Protein AF-A0A537HXI1-F1 (afdb_monomer)

Sequence (258 aa):
MNNSLQEQREMNQFAFFSLSHEANNRFDYIADEAIMRLETEIEKSCEAYSQLESIRQNEPEKWKRMEREAHERDMDLSGEFNSYALDTVYRTEEMIVLMEMKVIYAWKHLEIYIKKLISEAYPEINTKDFYKWNSLVAFLKSKGIRPDTLDGYAEIIQLQKVNNKAKHTELSCKELQSIPEFKDNGALSYESIEKFYGRVKNSPNKFLKALYEAIDRELYHFNQVRIESLAKSLILRMDKEAAKKFSETFDKLYQFDH

Radius of gyration: 29.53 Å; Cα contacts (8 Å, |Δi|>4): 188; chains: 1; bounding box: 65×46×95 Å

Solvent-accessible surface area (backbone atoms only — not comparable to full-atom values): 14292 Å² total; per-residue (Å²): 132,88,71,40,71,63,53,48,49,52,50,51,53,49,58,57,53,55,65,54,73,68,74,72,72,70,61,53,62,59,45,51,56,52,41,55,51,42,51,55,52,37,51,53,30,52,51,54,40,51,52,52,49,48,37,52,73,74,34,52,72,58,38,58,48,51,49,50,57,25,50,78,69,78,41,59,58,71,58,55,53,50,44,32,59,51,50,40,52,52,44,50,52,50,42,31,53,47,50,44,46,47,45,43,47,54,51,51,51,43,52,52,51,53,43,51,53,46,39,71,78,37,73,90,52,81,59,80,62,49,84,39,62,68,53,41,51,53,52,39,45,75,71,74,40,63,63,89,77,33,51,37,36,70,50,48,55,50,45,51,54,52,29,50,40,68,74,34,85,84,57,69,40,73,73,42,40,80,40,86,63,22,51,91,74,34,60,89,43,52,71,34,47,48,56,44,44,70,69,40,70,62,25,58,51,44,26,48,40,39,49,48,56,52,49,47,44,64,76,72,58,76,51,71,71,56,50,49,52,52,50,52,61,47,54,79,76,40,56,75,67,57,50,50,53,48,50,58,50,53,52,50,66,59,60,78,59,115

Nearest PDB structures (foldseek):
  1few-assembly1_A  TM=4.054E-01  e=2.395E+00  Homo sapiens
  4tx5-assembly1_A  TM=2.850E-01  e=8.014E+00  Homo sapiens

pLDDT: mean 88.87, std 9.74, range [42.91, 97.5]

Foldseek 3Di:
DDAAVVRVVVVLLVVLVVLLPPLDDPLVVVLVVLLVVLVVLLVVLVVVLVVLVCCVPPPVVVNVVVCVVCVVVVHHPVVSSVVSVVSNVVSQVVLLLSLLVLLLSLLVSLLVSLLVSCCSLPVPDDCPPVVPVVVVQVVCVVLVHHLVPAFLSVLSVLSVVSNVCSVDVPDDLVVNCVPPLSVPPSDRGSSSSVVSCVVNVCSSSSSSVRVSVRSCCSRPPDDPVNVVVVVVVVPVVDDPVRVVVVVVVVCVSVVVND

Mean predicted aligned error: 7.46 Å

Structure (mmCIF, N/CA/C/O backbone):
data_AF-A0A537HXI1-F1
#
_entry.id   AF-A0A537HXI1-F1
#
loop_
_atom_site.group_PDB
_atom_site.id
_atom_site.type_symbol
_atom_site.label_atom_id
_atom_site.label_alt_id
_atom_site.label_comp_id
_atom_site.label_asym_id
_atom_site.label_entity_id
_atom_site.label_seq_id
_atom_site.pdbx_PDB_ins_code
_atom_site.Cartn_x
_atom_site.Cartn_y
_atom_site.Cartn_z
_atom_site.occupancy
_atom_site.B_iso_or_equiv
_atom_site.auth_seq_id
_atom_site.auth_comp_id
_atom_site.auth_asym_id
_atom_site.auth_atom_id
_atom_site.pdbx_PDB_model_num
ATOM 1 N N . MET A 1 1 ? -17.178 27.506 24.201 1.00 43.25 1 MET A N 1
ATOM 2 C CA . MET A 1 1 ? -18.485 26.830 24.100 1.00 43.25 1 MET A CA 1
ATOM 3 C C . MET A 1 1 ? -18.240 25.411 24.573 1.00 43.25 1 MET A C 1
ATOM 5 O O . MET A 1 1 ? -17.390 24.760 23.984 1.00 43.25 1 MET A O 1
ATOM 9 N N . ASN A 1 2 ? -18.819 25.004 25.704 1.00 51.47 2 ASN A N 1
ATOM 10 C CA . ASN A 1 2 ? -18.756 23.604 26.130 1.00 51.47 2 ASN A CA 1
ATOM 11 C C . ASN A 1 2 ? -19.841 22.876 25.346 1.00 51.47 2 ASN A C 1
ATOM 13 O O . ASN A 1 2 ? -21.016 23.104 25.617 1.00 51.47 2 ASN A O 1
ATOM 17 N N . ASN A 1 3 ? -19.438 22.078 24.364 1.00 61.44 3 ASN A N 1
ATOM 18 C CA . ASN A 1 3 ? -20.357 21.187 23.668 1.00 61.44 3 ASN A CA 1
ATOM 19 C C . ASN A 1 3 ? -20.879 20.142 24.663 1.00 61.44 3 ASN A C 1
ATOM 21 O O . ASN A 1 3 ? -20.105 19.694 25.522 1.00 61.44 3 ASN A O 1
ATOM 25 N N . SER A 1 4 ? -22.148 19.757 24.535 1.00 80.00 4 SER A N 1
ATOM 26 C CA . SER A 1 4 ? -22.741 18.654 25.308 1.00 80.00 4 SER A CA 1
ATOM 27 C C . SER A 1 4 ? -21.965 17.346 25.060 1.00 80.00 4 SER A C 1
ATOM 29 O O . SER A 1 4 ? -21.265 17.222 24.047 1.00 80.00 4 SER A O 1
ATOM 31 N N . LEU A 1 5 ? -22.019 16.355 25.962 1.00 80.69 5 LEU A N 1
ATOM 32 C CA . LEU A 1 5 ? -21.305 15.083 25.726 1.00 80.69 5 LEU A CA 1
ATOM 33 C C . LEU A 1 5 ? -21.877 14.359 24.496 1.00 80.69 5 LEU A C 1
ATOM 35 O O . LEU A 1 5 ? -21.131 13.708 23.761 1.00 80.69 5 LEU A O 1
ATOM 39 N N . GLN A 1 6 ? -23.170 14.535 24.226 1.00 78.69 6 GLN A N 1
ATOM 40 C CA . GLN A 1 6 ? -23.834 14.098 23.000 1.00 78.69 6 GLN A CA 1
ATOM 41 C C . GLN A 1 6 ? -23.236 14.753 21.739 1.00 78.69 6 GLN A C 1
ATOM 43 O O . GLN A 1 6 ? -22.872 14.047 20.797 1.00 78.69 6 GLN A O 1
ATOM 48 N N . GLU A 1 7 ? -23.064 16.078 21.724 1.00 79.50 7 GLU A N 1
ATOM 49 C CA . GLU A 1 7 ? -22.429 16.794 20.607 1.00 79.50 7 GLU A CA 1
ATOM 50 C C . GLU A 1 7 ? -20.970 16.362 20.425 1.00 79.50 7 GLU A C 1
ATOM 52 O O . GLU A 1 7 ? -20.517 16.152 19.301 1.00 79.50 7 GLU A O 1
ATOM 57 N N . GLN A 1 8 ? -20.228 16.162 21.519 1.00 81.19 8 GLN A N 1
ATOM 58 C CA . GLN A 1 8 ? -18.860 15.637 21.459 1.00 81.19 8 GLN A CA 1
ATOM 59 C C . GLN A 1 8 ? -18.825 14.221 20.878 1.00 81.19 8 GLN A C 1
ATOM 61 O O . GLN A 1 8 ? -17.963 13.916 20.056 1.00 81.19 8 GLN A O 1
ATOM 66 N N . ARG A 1 9 ? -19.776 13.357 21.252 1.00 82.44 9 ARG A N 1
ATOM 67 C CA . ARG A 1 9 ? -19.914 12.012 20.683 1.00 82.44 9 ARG A CA 1
ATOM 68 C C . ARG A 1 9 ? -20.155 12.074 19.175 1.00 82.44 9 ARG A C 1
ATOM 70 O O . ARG A 1 9 ? -19.486 11.354 18.438 1.00 82.44 9 ARG A O 1
ATOM 77 N N . GLU A 1 10 ? -21.083 12.911 18.722 1.00 83.75 10 GLU A N 1
ATOM 78 C CA . GLU A 1 10 ? -21.414 13.059 17.299 1.00 83.75 10 GLU A CA 1
ATOM 79 C C . GLU A 1 10 ? -20.252 13.654 16.501 1.00 83.75 10 GLU A C 1
ATOM 81 O O . GLU A 1 10 ? -19.916 13.145 15.432 1.00 83.75 10 GLU A O 1
ATOM 86 N N . MET A 1 11 ? -19.573 14.665 17.049 1.00 81.81 11 MET A N 1
ATOM 87 C CA . MET A 1 11 ? -18.361 15.227 16.453 1.00 81.81 11 MET A CA 1
ATOM 88 C C . MET A 1 11 ? -17.244 14.190 16.348 1.00 81.81 11 MET A C 1
ATOM 90 O O . MET A 1 11 ? -16.617 14.092 15.295 1.00 81.81 11 MET A O 1
ATOM 94 N N . ASN A 1 12 ? -17.021 13.391 17.394 1.00 82.19 12 ASN A N 1
ATOM 95 C CA . ASN A 1 12 ? -16.023 12.324 17.376 1.00 82.19 12 ASN A CA 1
ATOM 96 C C . ASN A 1 12 ? -16.382 11.266 16.329 1.00 82.19 12 ASN A C 1
ATOM 98 O O . ASN A 1 12 ? -15.529 10.885 15.535 1.00 82.19 12 ASN A O 1
ATOM 102 N N . GLN A 1 13 ? -17.647 10.846 16.260 1.00 83.19 13 GLN A N 1
ATOM 103 C CA . GLN A 1 13 ? -18.110 9.874 15.269 1.00 83.19 13 GLN A CA 1
ATOM 104 C C . GLN A 1 13 ? -17.972 10.408 13.829 1.00 83.19 13 GLN A C 1
ATOM 106 O O . GLN A 1 13 ? -17.534 9.681 12.934 1.00 83.19 13 GLN A O 1
ATOM 111 N N . PHE A 1 14 ? -18.283 11.687 13.598 1.00 81.25 14 PHE A N 1
ATOM 112 C CA . PHE A 1 14 ? -18.142 12.338 12.294 1.00 81.25 14 PHE A CA 1
ATOM 113 C C . PHE A 1 14 ? -16.676 12.533 11.883 1.00 81.25 14 PHE A C 1
ATOM 115 O O . PHE A 1 14 ? -16.300 12.210 10.753 1.00 81.25 14 PHE A O 1
ATOM 122 N N . ALA A 1 15 ? -15.832 13.023 12.796 1.00 76.50 15 ALA A N 1
ATOM 123 C CA . ALA A 1 15 ? -14.392 13.142 12.576 1.00 76.50 15 ALA A CA 1
ATOM 124 C C . ALA A 1 15 ? -13.772 11.771 12.279 1.00 76.50 15 ALA A C 1
ATOM 126 O O . ALA A 1 15 ? -12.930 11.641 11.396 1.00 76.50 15 ALA A O 1
ATOM 127 N N . PHE A 1 16 ? -14.248 10.727 12.952 1.00 76.62 16 PHE A N 1
ATOM 128 C CA . PHE A 1 16 ? -13.825 9.358 12.709 1.00 76.62 16 PHE A CA 1
ATOM 129 C C . PHE A 1 16 ? -14.241 8.855 11.312 1.00 76.62 16 PHE A C 1
ATOM 131 O O . PHE A 1 16 ? -13.450 8.210 10.622 1.00 76.62 16 PHE A O 1
ATOM 138 N N . PHE A 1 17 ? -15.452 9.195 10.853 1.00 76.44 17 PHE A N 1
ATOM 139 C CA . PHE A 1 17 ? -15.967 8.832 9.526 1.00 76.44 17 PHE A CA 1
ATOM 140 C C . PHE A 1 17 ? -15.183 9.479 8.376 1.00 76.44 17 PHE A C 1
ATOM 142 O O . PHE A 1 17 ? -14.846 8.796 7.401 1.00 76.44 17 PHE A O 1
ATOM 149 N N . SER A 1 18 ? -14.860 10.772 8.474 1.00 75.88 18 SER A N 1
ATOM 150 C CA . SER A 1 18 ? -14.171 11.505 7.399 1.00 75.88 18 SER A CA 1
ATOM 151 C C . SER A 1 18 ? -12.788 10.919 7.083 1.00 75.88 18 SER A C 1
ATOM 153 O O . SER A 1 18 ? -12.408 10.799 5.918 1.00 75.88 18 SER A O 1
ATOM 155 N N . LEU A 1 19 ? -12.081 10.425 8.101 1.00 72.31 19 LEU A N 1
ATOM 156 C CA . LEU A 1 19 ? -10.757 9.811 7.967 1.00 72.31 19 LEU A CA 1
ATOM 157 C C . LEU A 1 19 ? -10.741 8.527 7.138 1.00 72.31 19 LEU A C 1
ATOM 159 O O . LEU A 1 19 ? -9.711 8.195 6.552 1.00 72.31 19 LEU A O 1
ATOM 163 N N . SER A 1 20 ? -11.868 7.818 7.065 1.00 68.12 20 SER A N 1
ATOM 164 C CA . SER A 1 20 ? -11.981 6.597 6.262 1.00 68.12 20 SER A CA 1
ATOM 165 C C . SER A 1 20 ? -12.097 6.867 4.752 1.00 68.12 20 SER A C 1
ATOM 167 O O . SER A 1 20 ? -11.876 5.953 3.959 1.00 68.12 20 SER A O 1
ATOM 169 N N . HIS A 1 21 ? -12.387 8.111 4.342 1.00 67.06 21 HIS A N 1
ATOM 170 C CA . HIS A 1 21 ? -12.660 8.478 2.945 1.00 67.06 21 HIS A CA 1
ATOM 171 C C . HIS A 1 21 ? -11.497 9.195 2.232 1.00 67.06 21 HIS A C 1
ATOM 173 O O . HIS A 1 21 ? -11.495 9.272 1.006 1.00 67.06 21 HIS A O 1
ATOM 179 N N . GLU A 1 22 ? -10.484 9.687 2.954 1.00 64.00 22 GLU A N 1
ATOM 180 C CA . GLU A 1 22 ? -9.384 10.487 2.374 1.00 64.00 22 GLU A CA 1
ATOM 181 C C . GLU A 1 22 ? -8.154 9.671 1.929 1.00 64.00 22 GLU A C 1
ATOM 183 O O . GLU A 1 22 ? -7.157 10.234 1.475 1.00 64.00 22 GLU A O 1
ATOM 188 N N . ALA A 1 23 ? -8.211 8.341 2.001 1.00 65.19 23 ALA A N 1
ATOM 189 C CA . ALA A 1 23 ? -7.049 7.466 1.851 1.00 65.19 23 ALA A CA 1
ATOM 190 C C . ALA A 1 23 ? -6.582 7.211 0.392 1.00 65.19 23 ALA A C 1
ATOM 192 O O . ALA A 1 23 ? -6.116 6.121 0.059 1.00 65.19 23 ALA A O 1
ATOM 193 N N . ASN A 1 24 ? -6.664 8.200 -0.500 1.00 72.31 24 ASN A N 1
ATOM 194 C CA . ASN A 1 24 ? -6.187 8.041 -1.877 1.00 72.31 24 ASN A CA 1
ATOM 195 C C . ASN A 1 24 ? -4.657 8.146 -1.974 1.00 72.31 24 ASN A C 1
ATOM 197 O O . ASN A 1 24 ? -4.061 9.155 -1.591 1.00 72.31 24 ASN A O 1
ATOM 201 N N . ASN A 1 25 ? -4.031 7.128 -2.569 1.00 80.00 25 ASN A N 1
ATOM 202 C CA . ASN A 1 25 ? -2.601 7.115 -2.855 1.00 80.00 25 ASN A CA 1
ATOM 203 C C . ASN A 1 25 ? -2.274 8.097 -3.998 1.00 80.00 25 ASN A C 1
ATOM 205 O O . ASN A 1 25 ? -2.477 7.797 -5.171 1.00 80.00 25 ASN A O 1
ATOM 209 N N . ARG A 1 26 ? -1.749 9.278 -3.652 1.00 85.00 26 ARG A N 1
ATOM 210 C CA . ARG A 1 26 ? -1.364 10.309 -4.634 1.00 85.00 26 ARG A CA 1
ATOM 211 C C . ARG A 1 26 ? -0.070 9.992 -5.385 1.00 85.00 26 ARG A C 1
ATOM 213 O O . ARG A 1 26 ? 0.172 10.593 -6.426 1.00 85.00 26 ARG A O 1
ATOM 220 N N . PHE A 1 27 ? 0.761 9.091 -4.860 1.00 91.50 27 PHE A N 1
ATOM 221 C CA . PHE A 1 27 ? 2.024 8.720 -5.493 1.00 91.50 27 PHE A CA 1
ATOM 222 C C . PHE A 1 27 ? 1.802 7.908 -6.771 1.00 91.50 27 PHE A C 1
ATOM 224 O O . PHE A 1 27 ? 2.561 8.075 -7.721 1.00 91.50 27 PHE A O 1
ATOM 231 N N . ASP A 1 28 ? 0.734 7.105 -6.821 1.00 91.62 28 ASP A N 1
ATOM 232 C CA . ASP A 1 28 ? 0.420 6.261 -7.979 1.00 91.62 28 ASP A CA 1
ATOM 233 C C . ASP A 1 28 ? 0.360 7.064 -9.277 1.00 91.62 28 ASP A C 1
ATOM 235 O O . ASP A 1 28 ? 1.008 6.688 -10.241 1.00 91.62 28 ASP A O 1
ATOM 239 N N . TYR A 1 29 ? -0.319 8.214 -9.270 1.00 91.69 29 TYR A N 1
ATOM 240 C CA . TYR A 1 29 ? -0.441 9.065 -10.455 1.00 91.69 29 TYR A CA 1
ATOM 241 C C . TYR A 1 29 ? 0.921 9.530 -10.997 1.00 91.69 29 TYR A C 1
ATOM 243 O O . TYR 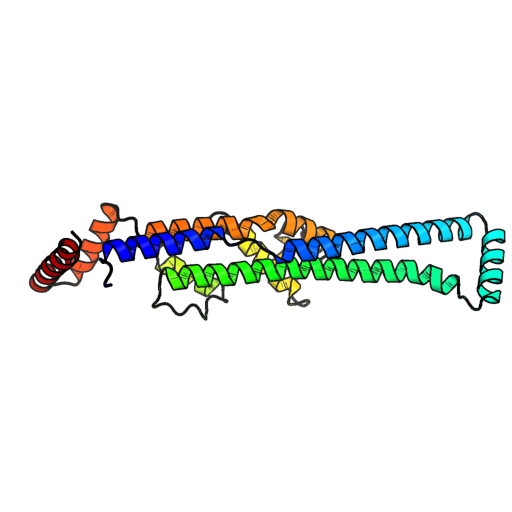A 1 29 ? 1.169 9.469 -12.197 1.00 91.69 29 TYR A O 1
ATOM 251 N N . ILE A 1 30 ? 1.813 9.978 -10.108 1.00 93.56 30 ILE A N 1
ATOM 252 C CA . ILE A 1 30 ? 3.135 10.492 -10.494 1.00 93.56 30 ILE A CA 1
ATOM 253 C C . ILE A 1 30 ? 4.015 9.349 -11.009 1.00 93.56 30 ILE A C 1
ATOM 255 O O . ILE A 1 30 ? 4.726 9.505 -12.000 1.00 93.56 30 ILE A O 1
ATOM 259 N N . ALA A 1 31 ? 3.960 8.196 -10.341 1.00 95.06 31 ALA A N 1
ATOM 260 C CA . ALA A 1 31 ? 4.707 7.018 -10.753 1.00 95.06 31 ALA A CA 1
ATOM 261 C C . ALA A 1 31 ? 4.210 6.476 -12.101 1.00 95.06 31 ALA A C 1
ATOM 263 O O . ALA A 1 31 ? 5.031 6.150 -12.949 1.00 95.06 31 ALA A O 1
ATOM 264 N N . ASP A 1 32 ? 2.894 6.438 -12.324 1.00 94.88 32 ASP A N 1
ATOM 265 C CA . ASP A 1 32 ? 2.289 5.992 -13.585 1.00 94.88 32 ASP A CA 1
ATOM 266 C C . ASP A 1 32 ? 2.706 6.891 -14.757 1.00 94.88 32 ASP A C 1
ATOM 268 O O . ASP A 1 32 ? 3.032 6.396 -15.833 1.00 94.88 32 ASP A O 1
ATOM 272 N N . GLU A 1 33 ? 2.766 8.210 -14.548 1.00 95.88 33 GLU A N 1
ATOM 273 C CA . GLU A 1 33 ? 3.246 9.147 -15.569 1.00 95.88 33 GLU A CA 1
ATOM 274 C C . GLU A 1 33 ? 4.726 8.914 -15.920 1.00 95.88 33 GLU A C 1
ATOM 276 O O . GLU A 1 33 ? 5.100 8.943 -17.093 1.00 95.88 33 GLU A O 1
ATOM 281 N N . ALA A 1 34 ? 5.573 8.663 -14.918 1.00 96.75 34 ALA A N 1
ATOM 282 C CA . ALA A 1 34 ? 6.987 8.365 -15.133 1.00 96.75 34 ALA A CA 1
ATOM 283 C C . ALA A 1 34 ? 7.190 7.018 -15.847 1.00 96.75 34 ALA A C 1
ATOM 285 O O . ALA A 1 34 ? 7.957 6.947 -16.805 1.00 96.75 34 ALA A O 1
ATOM 286 N N . ILE A 1 35 ? 6.457 5.980 -15.432 1.00 96.25 35 ILE A N 1
ATOM 287 C CA . ILE A 1 35 ? 6.478 4.652 -16.058 1.00 96.25 35 ILE A CA 1
ATOM 288 C C . ILE A 1 35 ? 6.083 4.751 -17.535 1.00 96.25 35 ILE A C 1
ATOM 290 O O . ILE A 1 35 ? 6.818 4.271 -18.390 1.00 96.25 35 ILE A O 1
ATOM 294 N N . MET A 1 36 ? 4.998 5.458 -17.857 1.00 96.75 36 MET A N 1
ATOM 295 C CA . MET A 1 36 ? 4.529 5.621 -19.239 1.00 96.75 36 MET A CA 1
ATOM 296 C C . MET A 1 36 ? 5.563 6.313 -20.145 1.00 96.75 36 MET A C 1
ATOM 298 O O . MET A 1 36 ? 5.704 5.978 -21.325 1.00 96.75 36 MET A O 1
ATOM 302 N N . ARG A 1 37 ? 6.313 7.284 -19.605 1.00 97.00 37 ARG A N 1
ATOM 303 C CA . ARG A 1 37 ? 7.417 7.927 -20.336 1.00 97.00 37 ARG A CA 1
ATOM 304 C C . ARG A 1 37 ? 8.549 6.942 -20.607 1.00 97.00 37 ARG A C 1
ATOM 306 O O . ARG A 1 37 ? 9.009 6.872 -21.744 1.00 97.00 37 ARG A O 1
ATOM 313 N N . LEU A 1 38 ? 8.953 6.170 -19.598 1.00 96.50 38 LEU A N 1
ATOM 314 C CA . LEU A 1 38 ? 9.995 5.150 -19.736 1.00 96.50 38 LEU A CA 1
ATOM 315 C C . LEU A 1 38 ? 9.597 4.074 -20.751 1.00 96.50 38 LEU A C 1
ATOM 317 O O . LEU A 1 38 ? 10.408 3.739 -21.608 1.00 96.50 38 LEU A O 1
ATOM 321 N N . GLU A 1 39 ? 8.347 3.608 -20.728 1.00 95.50 39 GLU A N 1
ATOM 322 C CA . GLU A 1 39 ? 7.808 2.662 -21.717 1.00 95.50 39 GLU A CA 1
ATOM 323 C C . GLU A 1 39 ? 7.929 3.211 -23.143 1.00 95.50 39 GLU A C 1
ATOM 325 O O . GLU A 1 39 ? 8.451 2.537 -24.029 1.00 95.50 39 GLU A O 1
ATOM 330 N N . THR A 1 40 ? 7.539 4.473 -23.346 1.00 96.75 40 THR A N 1
ATOM 331 C CA . THR A 1 40 ? 7.643 5.143 -24.652 1.00 96.75 40 THR A CA 1
ATOM 332 C C . THR A 1 40 ? 9.100 5.270 -25.120 1.00 96.75 40 THR A C 1
ATOM 334 O O . THR A 1 40 ? 9.399 5.166 -26.310 1.00 96.75 40 THR A O 1
ATOM 337 N N . GLU A 1 41 ? 10.036 5.542 -24.210 1.00 95.62 41 GLU A N 1
ATOM 338 C CA . GLU A 1 41 ? 11.462 5.654 -24.539 1.00 95.62 41 GLU A CA 1
ATOM 339 C C . GLU A 1 41 ? 12.123 4.296 -24.807 1.00 95.62 41 GLU A C 1
ATOM 341 O O . GLU A 1 41 ? 12.998 4.197 -25.674 1.00 95.62 41 GLU A O 1
ATOM 346 N N . ILE A 1 42 ? 11.696 3.251 -24.094 1.00 94.44 42 ILE A N 1
ATOM 347 C CA . ILE A 1 42 ? 12.094 1.867 -24.356 1.00 94.44 42 ILE A CA 1
ATOM 348 C C . ILE A 1 42 ? 11.616 1.451 -25.743 1.00 94.44 42 ILE A C 1
ATOM 350 O O . ILE A 1 42 ? 12.431 0.987 -26.533 1.00 94.44 42 ILE A O 1
ATOM 354 N N . GLU A 1 43 ? 10.344 1.683 -26.076 1.00 95.31 43 GLU A N 1
ATOM 355 C CA . GLU A 1 43 ? 9.783 1.344 -27.388 1.00 95.31 43 GLU A CA 1
ATOM 356 C C . GLU A 1 43 ? 10.591 1.995 -28.520 1.00 95.31 43 GLU A C 1
ATOM 358 O O . GLU A 1 43 ? 11.068 1.301 -29.418 1.00 95.31 43 GLU A O 1
ATOM 363 N N . LYS A 1 44 ? 10.884 3.298 -28.408 1.00 94.44 44 LYS A N 1
ATOM 364 C CA . LYS A 1 44 ? 11.746 4.019 -29.362 1.00 94.44 44 LYS A CA 1
ATOM 365 C C . LYS A 1 44 ? 13.149 3.419 -29.476 1.00 94.44 44 LYS A C 1
ATOM 367 O O . LYS A 1 44 ? 13.684 3.312 -30.579 1.00 94.44 44 LYS A O 1
ATOM 372 N N . SER A 1 45 ? 13.755 3.043 -28.350 1.00 93.12 45 SER A N 1
ATOM 373 C CA . SER A 1 45 ? 15.098 2.446 -28.328 1.00 93.12 45 SER A CA 1
ATOM 374 C C . SER A 1 45 ? 15.098 1.057 -28.972 1.00 93.12 45 SER A C 1
ATOM 376 O O . SER A 1 45 ? 15.994 0.739 -29.753 1.00 93.12 45 SER A O 1
ATOM 378 N N . CYS A 1 46 ? 14.067 0.248 -28.715 1.00 92.38 46 CYS A N 1
ATOM 379 C CA . CYS A 1 46 ? 13.882 -1.063 -29.329 1.00 92.38 46 CYS A CA 1
ATOM 380 C C . CYS A 1 46 ? 13.635 -0.968 -30.840 1.00 92.38 46 CYS A C 1
ATOM 382 O O . CYS A 1 46 ? 14.190 -1.767 -31.599 1.00 92.38 46 CYS A O 1
ATOM 384 N N . GLU A 1 47 ? 12.839 0.003 -31.294 1.00 93.75 47 GLU A N 1
ATOM 385 C CA . GLU A 1 47 ? 12.615 0.263 -32.718 1.00 93.75 47 GLU A CA 1
ATOM 386 C C . GLU A 1 47 ? 13.912 0.670 -33.425 1.00 93.75 47 GLU A C 1
ATOM 388 O O . GLU A 1 47 ? 14.260 0.077 -34.450 1.00 93.75 47 GLU A O 1
ATOM 393 N N . ALA A 1 48 ? 14.660 1.626 -32.863 1.00 91.94 48 ALA A N 1
ATOM 394 C CA . ALA A 1 48 ? 15.940 2.076 -33.413 1.00 91.94 48 ALA A CA 1
ATOM 395 C C . ALA A 1 48 ? 16.965 0.932 -33.481 1.00 91.94 48 ALA A C 1
ATOM 397 O O . ALA A 1 48 ? 17.580 0.703 -34.527 1.00 91.94 48 ALA A O 1
ATOM 398 N N . TYR A 1 49 ? 17.080 0.153 -32.401 1.00 92.19 49 TYR A N 1
ATOM 399 C CA . TYR A 1 49 ? 17.931 -1.034 -32.350 1.00 92.19 49 TYR A CA 1
ATOM 400 C C . TYR A 1 4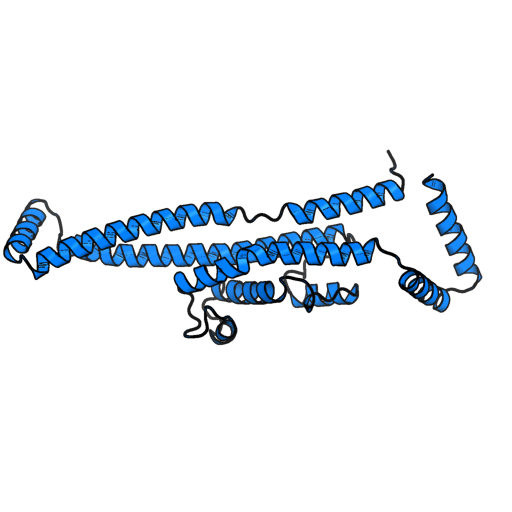9 ? 17.551 -2.053 -33.431 1.00 92.19 49 TYR A C 1
ATOM 402 O O . TYR A 1 49 ? 18.408 -2.513 -34.183 1.00 92.19 49 TYR A O 1
ATOM 410 N N . SER A 1 50 ? 16.259 -2.372 -33.560 1.00 92.06 50 SER A N 1
ATOM 411 C CA . SER A 1 50 ? 15.765 -3.358 -34.531 1.00 92.06 50 SER A CA 1
ATOM 412 C C . SER A 1 50 ? 16.008 -2.922 -35.978 1.00 92.06 50 SER A C 1
ATOM 414 O O . SER A 1 50 ? 16.347 -3.745 -36.831 1.00 92.06 50 SER A O 1
ATOM 416 N N . GLN A 1 51 ? 15.869 -1.624 -36.267 1.00 91.69 51 GLN A N 1
ATOM 417 C CA . GLN A 1 51 ? 16.165 -1.065 -37.587 1.00 91.69 51 GLN A CA 1
ATOM 418 C C . GLN A 1 51 ? 17.655 -1.178 -37.925 1.00 91.69 51 GLN A C 1
ATOM 420 O O . GLN A 1 51 ? 17.999 -1.657 -39.010 1.00 91.69 51 GLN A O 1
ATOM 425 N N . LEU A 1 52 ? 18.537 -0.784 -37.000 1.00 90.56 52 LEU A N 1
ATOM 426 C CA . LEU A 1 52 ? 19.985 -0.897 -37.186 1.00 90.56 52 LEU A CA 1
ATOM 427 C C . LEU A 1 52 ? 20.426 -2.357 -37.316 1.00 90.56 52 LEU A C 1
ATOM 429 O O . LEU A 1 52 ? 21.223 -2.670 -38.199 1.00 90.56 52 LEU A O 1
ATOM 433 N N . GLU A 1 53 ? 19.858 -3.259 -36.515 1.00 91.94 53 GLU A N 1
ATOM 434 C CA . GLU A 1 53 ? 20.166 -4.687 -36.579 1.00 91.94 53 GLU A CA 1
ATOM 435 C C . GLU A 1 53 ? 19.748 -5.295 -37.919 1.00 91.94 53 GLU A C 1
ATOM 437 O O . GLU A 1 53 ? 20.516 -6.036 -38.535 1.00 91.94 53 GLU A O 1
ATOM 442 N N . SER A 1 54 ? 18.567 -4.930 -38.425 1.00 93.31 54 SER A N 1
ATOM 443 C CA . SER A 1 54 ? 18.113 -5.364 -39.747 1.00 93.31 54 SER A CA 1
ATOM 444 C C . SER A 1 54 ? 19.050 -4.879 -40.855 1.00 93.31 54 SER A C 1
ATOM 446 O O . SER A 1 54 ? 19.393 -5.657 -41.744 1.00 93.31 54 SER A O 1
ATOM 448 N N . ILE A 1 55 ? 19.514 -3.625 -40.806 1.00 92.81 55 ILE A N 1
ATOM 449 C CA . ILE A 1 55 ? 20.485 -3.105 -41.785 1.00 92.81 55 ILE A CA 1
ATOM 450 C C . ILE A 1 55 ? 21.810 -3.865 -41.672 1.00 92.81 55 ILE A C 1
ATOM 452 O O . ILE A 1 55 ? 22.371 -4.269 -42.691 1.00 92.81 55 ILE A O 1
ATOM 456 N N . ARG A 1 56 ? 22.295 -4.098 -40.449 1.00 89.69 56 ARG A N 1
ATOM 457 C CA . ARG A 1 56 ? 23.542 -4.823 -40.183 1.00 89.69 56 ARG A CA 1
ATOM 458 C C . ARG A 1 56 ? 23.512 -6.246 -40.743 1.00 89.69 56 ARG A C 1
ATOM 460 O O . ARG A 1 56 ? 24.494 -6.683 -41.340 1.00 89.69 56 ARG A O 1
ATOM 467 N N . GLN A 1 57 ? 22.395 -6.954 -40.572 1.00 92.50 57 GLN A N 1
ATOM 468 C CA . GLN A 1 57 ? 22.236 -8.342 -41.014 1.00 92.50 57 GLN A CA 1
ATOM 469 C C . GLN A 1 57 ? 21.913 -8.466 -42.509 1.00 92.50 57 GLN A C 1
ATOM 471 O O . GLN A 1 57 ? 22.474 -9.325 -43.189 1.00 92.50 57 GLN A O 1
ATOM 476 N N . ASN A 1 58 ? 21.017 -7.621 -43.027 1.00 95.44 58 ASN A N 1
ATOM 477 C CA . ASN A 1 58 ? 20.432 -7.794 -44.359 1.00 95.44 58 ASN A CA 1
ATOM 478 C C . ASN A 1 58 ? 21.073 -6.899 -45.433 1.00 95.44 58 ASN A C 1
ATOM 480 O O . ASN A 1 58 ? 20.994 -7.216 -46.619 1.00 95.44 58 ASN A O 1
ATOM 484 N N . GLU A 1 59 ? 21.721 -5.795 -45.050 1.00 95.06 59 GLU A N 1
ATOM 485 C CA . GLU A 1 59 ? 22.317 -4.814 -45.968 1.00 95.06 59 GLU A CA 1
ATOM 486 C C . GLU A 1 59 ? 23.776 -4.459 -45.574 1.00 95.06 59 GLU A C 1
ATOM 488 O O . GLU A 1 59 ? 24.091 -3.294 -45.306 1.00 95.06 59 GLU A O 1
ATOM 493 N N . PRO A 1 60 ? 24.725 -5.417 -45.581 1.00 92.00 60 PRO A N 1
ATOM 494 C CA . PRO A 1 60 ? 26.073 -5.218 -45.029 1.00 92.00 60 PRO A CA 1
ATOM 495 C C . PRO A 1 60 ? 26.878 -4.101 -45.716 1.00 92.00 60 PRO A C 1
ATOM 497 O O . PRO A 1 60 ? 27.672 -3.415 -45.076 1.00 92.00 60 PRO A O 1
ATOM 500 N N . GLU A 1 61 ? 26.667 -3.862 -47.012 1.00 93.12 61 GLU A N 1
ATOM 501 C CA . GLU A 1 61 ? 27.331 -2.761 -47.729 1.00 93.12 61 GLU A CA 1
ATOM 502 C C . GLU A 1 61 ? 26.769 -1.381 -47.351 1.00 93.12 61 GLU A C 1
ATOM 504 O O . GLU A 1 61 ? 27.498 -0.386 -47.343 1.00 93.12 61 GLU A O 1
ATOM 509 N N . LYS A 1 62 ? 25.483 -1.307 -46.986 1.00 93.06 62 LYS A N 1
ATOM 510 C CA . LYS A 1 62 ? 24.876 -0.094 -46.423 1.00 93.06 62 LYS A CA 1
ATOM 511 C C . LYS A 1 62 ? 25.388 0.148 -45.009 1.00 93.06 62 LYS A C 1
ATOM 513 O O . LYS A 1 62 ? 25.746 1.283 -44.712 1.00 93.06 62 LYS A O 1
ATOM 518 N N . TRP A 1 63 ? 25.511 -0.903 -44.199 1.00 91.81 63 TRP A N 1
ATOM 519 C CA . TRP A 1 63 ? 26.113 -0.825 -42.867 1.00 91.81 63 TRP A CA 1
ATOM 520 C C . TRP A 1 63 ? 27.545 -0.268 -42.913 1.00 91.81 63 TRP A C 1
ATOM 522 O O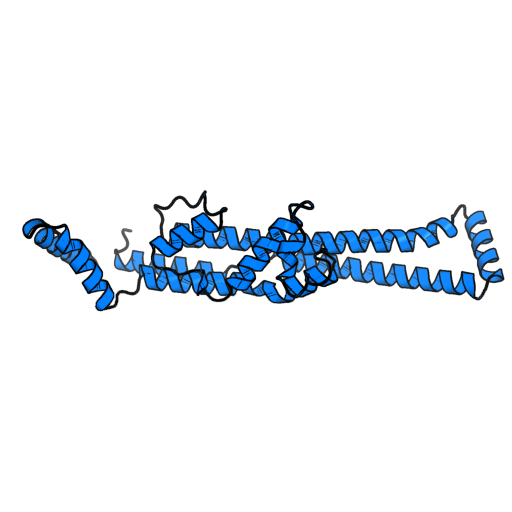 . TRP A 1 63 ? 27.821 0.759 -42.301 1.00 91.81 63 TRP A O 1
ATOM 532 N N . LYS A 1 64 ? 28.428 -0.835 -43.751 1.00 92.31 64 LYS A N 1
ATOM 533 C CA . LYS A 1 64 ? 29.807 -0.330 -43.939 1.00 92.31 64 LYS A CA 1
ATOM 534 C C . LYS A 1 64 ? 29.870 1.122 -44.417 1.00 92.31 64 LYS A C 1
ATOM 536 O O . LYS A 1 64 ? 30.856 1.822 -44.184 1.00 92.31 64 LYS A O 1
ATOM 541 N N . ARG A 1 65 ? 28.873 1.577 -45.184 1.00 93.12 65 ARG A N 1
ATOM 542 C CA . ARG A 1 65 ? 28.780 2.985 -45.590 1.00 93.12 65 ARG A CA 1
ATOM 543 C C . ARG A 1 65 ? 28.410 3.863 -44.395 1.00 93.12 65 ARG A C 1
ATOM 545 O O . ARG A 1 65 ? 29.082 4.863 -44.186 1.00 93.12 65 ARG A O 1
ATOM 552 N N . MET A 1 66 ? 27.418 3.460 -43.604 1.00 91.38 66 MET A N 1
ATOM 553 C CA . MET A 1 66 ? 27.020 4.173 -42.387 1.00 91.38 66 MET A CA 1
ATOM 554 C C . MET A 1 66 ? 28.164 4.258 -41.371 1.00 91.38 66 MET A C 1
ATOM 556 O O . MET A 1 66 ? 28.386 5.324 -40.812 1.00 91.38 66 MET A O 1
ATOM 560 N N . GLU A 1 67 ? 28.940 3.186 -41.181 1.00 91.31 67 GLU A N 1
ATOM 561 C CA . GLU A 1 67 ? 30.123 3.204 -40.306 1.00 91.31 67 GLU A CA 1
ATOM 562 C C . GLU A 1 67 ? 31.178 4.213 -40.776 1.00 91.31 67 GLU A C 1
ATOM 564 O O . GLU A 1 67 ? 31.728 4.955 -39.964 1.00 91.31 67 GLU A O 1
ATOM 569 N N . ARG A 1 68 ? 31.441 4.282 -42.089 1.00 91.62 68 ARG A N 1
ATOM 570 C CA . ARG A 1 68 ? 32.368 5.275 -42.653 1.00 91.62 68 ARG A CA 1
ATOM 571 C C . ARG A 1 68 ? 31.859 6.701 -42.466 1.00 91.62 68 ARG A C 1
ATOM 573 O O . ARG A 1 68 ? 32.616 7.543 -42.002 1.00 91.62 68 ARG A O 1
ATOM 580 N N . GLU A 1 69 ? 30.588 6.956 -42.774 1.00 92.06 69 GLU A N 1
ATOM 581 C CA . GLU A 1 69 ? 29.966 8.277 -42.596 1.00 92.06 69 GLU A CA 1
ATOM 582 C C . GLU A 1 69 ? 29.940 8.712 -41.121 1.00 92.06 69 GLU A C 1
ATOM 584 O O . GLU A 1 69 ? 30.132 9.890 -40.821 1.00 92.06 69 GLU A O 1
ATOM 589 N N . ALA A 1 70 ? 29.722 7.776 -40.192 1.00 89.75 70 ALA A N 1
ATOM 590 C CA . ALA A 1 70 ? 29.793 8.035 -38.758 1.00 89.75 70 ALA A CA 1
ATOM 591 C C . ALA A 1 70 ? 31.224 8.391 -38.333 1.00 89.75 70 ALA A C 1
ATOM 593 O O . ALA A 1 70 ? 31.423 9.414 -37.683 1.00 89.75 70 ALA A O 1
ATOM 594 N N . HIS A 1 71 ? 32.221 7.624 -38.785 1.00 90.00 71 HIS A N 1
ATOM 595 C CA . HIS A 1 71 ? 33.629 7.898 -38.495 1.00 90.00 71 HIS A CA 1
ATOM 596 C C . HIS A 1 71 ? 34.090 9.257 -39.045 1.00 90.00 71 HIS A C 1
ATOM 598 O O . HIS A 1 71 ? 34.786 9.999 -38.359 1.00 90.00 71 HIS A O 1
ATOM 604 N N . GLU A 1 72 ? 33.647 9.632 -40.249 1.00 92.50 72 GLU A N 1
ATOM 605 C CA . GLU A 1 72 ? 33.908 10.954 -40.842 1.00 92.50 72 GLU A CA 1
ATOM 606 C C . GLU A 1 72 ? 33.306 12.112 -40.029 1.00 92.50 72 GLU A C 1
ATOM 608 O O . GLU A 1 72 ? 33.790 13.242 -40.106 1.00 92.50 72 GLU A O 1
ATOM 613 N N . ARG A 1 73 ? 32.262 11.841 -39.240 1.00 90.69 73 ARG A N 1
ATOM 614 C CA . ARG A 1 73 ? 31.606 12.796 -38.335 1.00 90.69 73 ARG A CA 1
ATOM 615 C C . ARG A 1 73 ? 32.075 12.676 -36.882 1.00 90.69 73 ARG A C 1
ATOM 617 O O . ARG A 1 73 ? 31.464 13.304 -36.023 1.00 90.69 73 ARG A O 1
ATOM 624 N N . ASP A 1 74 ? 33.122 11.894 -36.615 1.00 88.38 74 ASP A N 1
ATOM 625 C CA . ASP A 1 74 ? 33.622 11.598 -35.264 1.00 88.38 74 ASP A CA 1
ATOM 626 C C . ASP A 1 74 ? 32.554 10.957 -34.348 1.00 88.38 74 ASP A C 1
ATOM 628 O O . ASP A 1 74 ? 32.479 11.217 -33.150 1.00 88.38 74 ASP A O 1
ATOM 632 N N . MET A 1 75 ? 31.683 10.124 -34.931 1.00 87.88 75 MET A N 1
ATOM 633 C CA . MET A 1 75 ? 30.645 9.361 -34.229 1.00 87.88 75 MET A CA 1
ATOM 634 C C . MET A 1 75 ? 30.981 7.864 -34.216 1.00 87.88 75 MET A C 1
ATOM 636 O O . MET A 1 75 ? 31.503 7.321 -35.193 1.00 87.88 75 MET A O 1
ATOM 640 N N . ASP A 1 76 ? 30.625 7.177 -33.129 1.00 87.81 76 ASP A N 1
ATOM 641 C CA . ASP A 1 76 ? 30.765 5.724 -32.988 1.00 87.81 76 ASP A CA 1
ATOM 642 C C . ASP A 1 76 ? 29.409 5.028 -33.167 1.00 87.81 76 ASP A C 1
ATOM 644 O O . ASP A 1 76 ? 28.622 4.908 -32.228 1.00 87.81 76 ASP A O 1
ATOM 648 N N . LEU A 1 77 ? 29.150 4.537 -34.383 1.00 86.12 77 LEU A N 1
ATOM 649 C CA . LEU A 1 77 ? 27.912 3.825 -34.714 1.00 86.12 77 LEU A CA 1
ATOM 650 C C . LEU A 1 77 ? 27.761 2.509 -33.930 1.00 86.12 77 LEU A C 1
ATOM 652 O O . LEU A 1 77 ? 26.647 2.107 -33.604 1.00 86.12 77 LEU A O 1
ATOM 656 N N . SER A 1 78 ? 28.870 1.831 -33.615 1.00 83.44 78 SER A N 1
ATOM 657 C CA . SER A 1 78 ? 28.834 0.610 -32.798 1.00 83.44 78 SER A CA 1
ATOM 658 C C . SER A 1 78 ? 28.535 0.938 -31.334 1.00 83.44 78 SER A C 1
ATOM 660 O O . SER A 1 78 ? 27.798 0.205 -30.671 1.00 83.44 78 SER A O 1
ATOM 662 N N . GLY A 1 79 ? 29.071 2.055 -30.844 1.00 84.69 79 GLY A N 1
ATOM 663 C CA . GLY A 1 79 ? 28.741 2.637 -29.547 1.00 84.69 79 GLY A CA 1
ATOM 664 C C . GLY A 1 79 ? 27.260 2.999 -29.435 1.00 84.69 79 GLY A C 1
ATOM 665 O O . GLY A 1 79 ? 26.612 2.574 -28.483 1.00 84.69 79 GLY A O 1
ATOM 666 N N . GLU A 1 80 ? 26.706 3.694 -30.432 1.00 84.19 80 GLU A N 1
ATOM 667 C CA . GLU A 1 80 ? 25.280 4.057 -30.502 1.00 84.19 80 GLU A CA 1
ATOM 668 C C . GLU A 1 80 ? 24.368 2.820 -30.595 1.00 84.19 80 GLU A C 1
ATOM 670 O O . GLU A 1 80 ? 23.340 2.719 -29.928 1.00 84.19 80 GLU A O 1
ATOM 675 N N . PHE A 1 81 ? 24.774 1.806 -31.361 1.00 83.69 81 PHE A N 1
ATOM 676 C CA . PHE A 1 81 ? 24.043 0.543 -31.428 1.00 83.69 81 PHE A CA 1
ATOM 677 C C . PHE A 1 81 ? 23.960 -0.155 -30.059 1.00 83.69 81 PHE A C 1
ATOM 679 O O . PHE A 1 81 ? 22.893 -0.618 -29.647 1.00 83.69 81 PHE A O 1
ATOM 686 N N . ASN A 1 82 ? 25.079 -0.211 -29.332 1.00 86.88 82 ASN A N 1
ATOM 687 C CA . ASN A 1 82 ? 25.120 -0.790 -27.991 1.00 86.88 82 ASN A CA 1
ATOM 688 C C . ASN A 1 82 ? 24.396 0.082 -26.955 1.00 86.88 82 ASN A C 1
ATOM 690 O O . ASN A 1 82 ? 23.834 -0.465 -26.002 1.00 86.88 82 ASN A O 1
ATOM 694 N N . SER A 1 83 ? 24.374 1.408 -27.130 1.00 89.56 83 SER A N 1
ATOM 695 C CA . SER A 1 83 ? 23.708 2.308 -26.188 1.00 89.56 83 SER A CA 1
ATOM 696 C C . SER A 1 83 ? 22.203 2.070 -26.146 1.00 89.56 83 SER A C 1
ATOM 698 O O . SER A 1 83 ? 21.654 2.030 -25.056 1.00 89.56 83 SER A O 1
ATOM 700 N N . TYR A 1 84 ? 21.535 1.775 -27.268 1.00 89.38 84 TYR A N 1
ATOM 701 C CA . TYR A 1 84 ? 20.097 1.458 -27.240 1.00 89.38 84 TYR A CA 1
ATOM 702 C C . TYR A 1 84 ? 19.756 0.230 -26.382 1.00 89.38 84 TYR A C 1
ATOM 704 O O . TYR A 1 84 ? 18.742 0.220 -25.673 1.00 89.38 84 TYR A O 1
ATOM 712 N N . ALA A 1 85 ? 20.599 -0.806 -26.423 1.00 86.38 85 ALA A N 1
ATOM 713 C CA . ALA A 1 85 ? 20.412 -2.000 -25.603 1.00 86.38 85 ALA A CA 1
ATOM 714 C C . ALA A 1 85 ? 20.655 -1.701 -24.115 1.00 86.38 85 ALA A C 1
ATOM 716 O O . ALA A 1 85 ? 19.851 -2.100 -23.272 1.00 86.38 85 ALA A O 1
ATOM 717 N N . LEU A 1 86 ? 21.725 -0.964 -23.797 1.00 89.50 86 LEU A N 1
ATOM 718 C CA . LEU A 1 86 ? 22.030 -0.546 -22.426 1.00 89.50 86 LEU A CA 1
ATOM 719 C C . LEU A 1 86 ? 20.943 0.366 -21.855 1.00 89.50 86 LEU A C 1
ATOM 721 O O . LEU A 1 86 ? 20.466 0.125 -20.749 1.00 89.50 86 LEU A O 1
ATOM 725 N N . ASP A 1 87 ? 20.495 1.357 -22.619 1.00 90.44 87 ASP A N 1
ATOM 726 C CA . ASP A 1 87 ? 19.454 2.283 -22.192 1.00 90.44 87 ASP A CA 1
ATOM 727 C C . ASP A 1 87 ? 18.136 1.552 -21.907 1.00 90.44 87 ASP A C 1
ATOM 729 O O . ASP A 1 87 ? 17.435 1.881 -20.954 1.00 90.44 87 ASP A O 1
ATOM 733 N N . THR A 1 88 ? 17.798 0.528 -22.698 1.00 91.00 88 THR A N 1
ATOM 734 C CA . THR A 1 88 ? 16.611 -0.306 -22.451 1.00 91.00 88 THR A CA 1
ATOM 735 C C . THR A 1 88 ? 16.711 -1.040 -21.114 1.00 91.00 88 THR A C 1
ATOM 737 O O . THR A 1 88 ? 15.736 -1.082 -20.360 1.00 91.00 88 THR A O 1
ATOM 740 N N . VAL A 1 89 ? 17.889 -1.586 -20.790 1.00 91.06 89 VAL A N 1
ATOM 741 C CA . VAL A 1 89 ? 18.141 -2.239 -19.496 1.00 91.06 89 VAL A CA 1
ATOM 742 C C . VAL A 1 89 ? 18.000 -1.231 -18.357 1.00 91.06 89 VAL A C 1
ATOM 744 O O . VAL A 1 89 ? 17.219 -1.476 -17.441 1.00 91.06 89 VAL A O 1
ATOM 747 N N . TYR A 1 90 ? 18.667 -0.076 -18.447 1.00 93.50 90 TYR A N 1
ATOM 748 C CA . TYR A 1 90 ? 18.602 0.959 -17.411 1.00 93.50 90 TYR A CA 1
ATOM 749 C C . TYR A 1 90 ? 17.177 1.468 -17.179 1.00 93.50 90 TYR A C 1
ATOM 751 O O . TYR A 1 90 ? 16.715 1.513 -16.042 1.00 93.50 90 TYR A O 1
ATOM 759 N N . ARG A 1 91 ? 16.431 1.775 -18.245 1.00 94.12 91 ARG A N 1
ATOM 760 C CA . ARG A 1 91 ? 15.035 2.224 -18.122 1.00 94.12 91 ARG A CA 1
ATOM 761 C C . ARG A 1 91 ? 14.127 1.146 -17.533 1.00 94.12 91 ARG A C 1
ATOM 763 O O . ARG A 1 91 ? 13.225 1.460 -16.761 1.00 94.12 91 ARG A O 1
ATOM 770 N N . THR A 1 92 ? 14.376 -0.125 -17.848 1.00 92.50 92 THR A N 1
ATOM 771 C CA . THR A 1 92 ? 13.635 -1.241 -17.241 1.00 92.50 92 THR A CA 1
ATOM 772 C C . THR A 1 92 ? 13.919 -1.339 -15.740 1.00 92.50 92 THR A C 1
ATOM 774 O O . THR A 1 92 ? 12.993 -1.541 -14.954 1.00 92.50 92 THR A O 1
ATOM 777 N N . GLU A 1 93 ? 15.172 -1.161 -15.315 1.00 92.56 93 GLU A N 1
ATOM 778 C CA . GLU A 1 93 ? 15.527 -1.095 -13.892 1.00 92.56 93 GLU A CA 1
ATOM 779 C C . GLU A 1 93 ? 14.838 0.087 -13.193 1.00 92.56 93 GLU A C 1
ATOM 781 O O . GLU A 1 93 ? 14.281 -0.084 -12.107 1.00 92.56 93 GLU A O 1
ATOM 786 N N . GLU A 1 94 ? 14.775 1.258 -13.832 1.00 94.94 94 GLU A N 1
ATOM 787 C CA . GLU A 1 94 ? 14.033 2.410 -13.305 1.00 94.94 94 GLU A CA 1
ATOM 788 C C . GLU A 1 94 ? 12.533 2.118 -13.145 1.00 94.94 94 GLU A C 1
ATOM 790 O O . GLU A 1 94 ? 11.947 2.445 -12.108 1.00 94.94 94 GLU A O 1
ATOM 795 N N . MET A 1 95 ? 11.906 1.443 -14.114 1.00 94.94 95 MET A N 1
ATOM 796 C CA . MET A 1 95 ? 10.505 1.015 -14.009 1.00 94.94 95 MET A CA 1
ATOM 797 C C . MET A 1 95 ? 10.280 0.052 -12.836 1.00 94.94 95 MET A C 1
ATOM 799 O O . MET A 1 95 ? 9.280 0.171 -12.122 1.00 94.94 95 MET A O 1
ATOM 803 N N . ILE A 1 96 ? 11.212 -0.879 -12.594 1.00 93.62 96 ILE A N 1
ATOM 804 C CA . ILE A 1 96 ? 11.165 -1.777 -11.430 1.00 93.62 96 ILE A CA 1
ATOM 805 C C . ILE A 1 96 ? 11.204 -0.960 -10.137 1.00 93.62 96 ILE A C 1
ATOM 807 O O . ILE A 1 96 ? 10.338 -1.142 -9.279 1.00 93.62 96 ILE A O 1
ATOM 811 N N . VAL A 1 97 ? 12.140 -0.015 -10.019 1.00 94.19 97 VAL A N 1
ATOM 812 C CA . VAL A 1 97 ? 12.266 0.848 -8.835 1.00 94.19 97 VAL A CA 1
ATOM 813 C C . VAL A 1 97 ? 10.992 1.661 -8.605 1.00 94.19 97 VAL A C 1
ATOM 815 O O . VAL A 1 97 ? 10.504 1.739 -7.476 1.00 94.19 97 VAL A O 1
ATOM 818 N N . LEU A 1 98 ? 10.396 2.238 -9.652 1.00 95.88 98 LEU A N 1
ATOM 819 C CA . LEU A 1 98 ? 9.133 2.976 -9.532 1.00 95.88 98 LEU A CA 1
ATOM 820 C C . LEU A 1 98 ? 8.003 2.080 -9.010 1.00 95.88 98 LEU A C 1
ATOM 822 O O . LEU A 1 98 ? 7.247 2.485 -8.121 1.00 95.88 98 LEU A O 1
ATOM 826 N N . MET A 1 99 ? 7.920 0.842 -9.493 1.00 95.12 99 MET A N 1
ATOM 827 C CA . MET A 1 99 ? 6.944 -0.135 -9.015 1.00 95.12 99 MET A CA 1
ATOM 828 C C . MET A 1 99 ? 7.183 -0.553 -7.557 1.00 95.12 99 MET A C 1
ATOM 830 O O . MET A 1 99 ? 6.230 -0.638 -6.775 1.00 95.12 99 MET A O 1
ATOM 834 N N . GLU A 1 100 ? 8.436 -0.748 -7.148 1.00 94.44 100 GLU A N 1
ATOM 835 C CA . GLU A 1 100 ? 8.800 -0.984 -5.746 1.00 94.44 100 GLU A CA 1
ATOM 836 C C . GLU A 1 100 ? 8.399 0.196 -4.854 1.00 94.44 100 GLU A C 1
ATOM 838 O O . GLU A 1 100 ? 7.821 0.004 -3.777 1.00 94.44 100 GLU A O 1
ATOM 843 N N . MET A 1 101 ? 8.623 1.429 -5.316 1.00 95.50 101 MET A N 1
ATOM 844 C CA . MET A 1 101 ? 8.226 2.632 -4.587 1.00 95.50 101 MET A CA 1
ATOM 845 C C . MET A 1 101 ? 6.709 2.734 -4.423 1.00 95.50 101 MET A C 1
ATOM 847 O O . MET A 1 101 ? 6.253 3.120 -3.345 1.00 95.50 101 MET A O 1
ATOM 851 N N . LYS A 1 102 ? 5.911 2.322 -5.418 1.00 95.44 102 LYS A N 1
ATOM 852 C CA . LYS A 1 102 ? 4.442 2.267 -5.285 1.00 95.44 102 LYS A CA 1
ATOM 853 C C . LYS A 1 102 ? 4.017 1.318 -4.167 1.00 95.44 102 LYS A C 1
ATOM 855 O O . LYS A 1 102 ? 3.204 1.686 -3.319 1.00 95.44 102 LYS A O 1
ATOM 860 N N . VAL A 1 103 ? 4.624 0.131 -4.097 1.00 95.62 103 VAL A N 1
ATOM 861 C CA . VAL A 1 103 ? 4.386 -0.840 -3.015 1.00 95.62 103 VAL A CA 1
ATOM 862 C C . VAL A 1 103 ? 4.769 -0.259 -1.649 1.00 95.62 103 VAL A C 1
ATOM 864 O O . VAL A 1 103 ? 3.981 -0.324 -0.699 1.00 95.62 103 VAL A O 1
ATOM 867 N N . ILE A 1 104 ? 5.969 0.321 -1.540 1.00 95.06 104 ILE A N 1
ATOM 868 C CA . ILE A 1 104 ? 6.487 0.903 -0.293 1.00 95.06 104 ILE A CA 1
ATOM 869 C C . ILE A 1 104 ? 5.589 2.047 0.183 1.00 95.06 104 ILE A C 1
ATOM 871 O O . ILE A 1 104 ? 5.245 2.118 1.370 1.00 95.06 104 ILE A O 1
ATOM 875 N N . TYR A 1 105 ? 5.195 2.929 -0.735 1.00 95.44 105 TYR A N 1
ATOM 876 C CA . TYR A 1 105 ? 4.331 4.058 -0.437 1.00 95.44 105 TYR A CA 1
ATOM 877 C C . TYR A 1 105 ? 2.945 3.588 0.002 1.00 95.44 105 TYR A C 1
ATOM 879 O O . TYR A 1 105 ? 2.471 4.030 1.046 1.00 95.44 105 TYR A O 1
ATOM 887 N N . ALA A 1 106 ? 2.324 2.646 -0.714 1.00 94.69 106 ALA A N 1
ATOM 888 C CA . ALA A 1 106 ? 1.014 2.105 -0.355 1.00 94.69 106 ALA A CA 1
ATOM 889 C C . ALA A 1 106 ? 1.005 1.498 1.058 1.00 94.69 106 ALA A C 1
ATOM 891 O O . ALA A 1 106 ? 0.094 1.765 1.847 1.00 94.69 106 ALA A O 1
ATOM 892 N N . TRP A 1 107 ? 2.047 0.738 1.417 1.00 95.25 107 TRP A N 1
ATOM 893 C CA . TRP A 1 107 ? 2.198 0.212 2.776 1.00 95.25 107 TRP A CA 1
ATOM 894 C C . TRP A 1 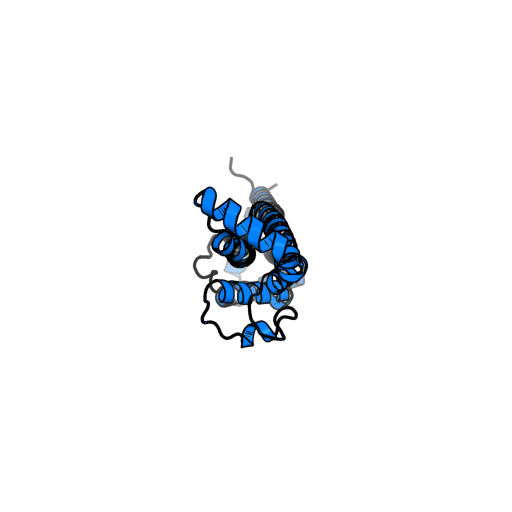107 ? 2.355 1.332 3.811 1.00 95.25 107 TRP A C 1
ATOM 896 O O . TRP A 1 107 ? 1.699 1.320 4.856 1.00 95.25 107 TRP A O 1
ATOM 906 N N . LYS A 1 108 ? 3.213 2.322 3.534 1.00 93.75 108 LYS A N 1
ATOM 907 C CA . LYS A 1 108 ? 3.449 3.418 4.479 1.00 93.75 108 LYS A CA 1
ATOM 908 C C . LYS A 1 108 ? 2.202 4.272 4.683 1.00 93.75 108 LYS A C 1
ATOM 910 O O . LYS A 1 108 ? 1.903 4.671 5.807 1.00 93.75 108 LYS A O 1
ATOM 915 N N . HIS A 1 109 ? 1.481 4.525 3.601 1.00 92.38 109 HIS A N 1
ATOM 916 C CA . HIS A 1 109 ? 0.221 5.237 3.598 1.00 92.38 109 HIS A CA 1
ATOM 917 C C . HIS A 1 109 ? -0.803 4.514 4.483 1.00 92.38 109 HIS A C 1
ATOM 919 O O . HIS A 1 109 ? -1.333 5.111 5.416 1.00 92.38 109 HIS A O 1
ATOM 925 N N . LEU A 1 110 ? -0.990 3.204 4.294 1.00 93.56 110 LEU A N 1
ATOM 926 C CA . LEU A 1 110 ? -1.842 2.385 5.159 1.00 93.56 110 LEU A CA 1
ATOM 927 C C . LEU A 1 110 ? -1.455 2.496 6.646 1.00 93.56 110 LEU A C 1
ATOM 929 O O . LEU A 1 110 ? -2.322 2.720 7.488 1.00 93.56 110 LEU A O 1
ATOM 933 N N . GLU A 1 111 ? -0.166 2.375 6.978 1.00 94.31 111 GLU A N 1
ATOM 934 C CA . GLU A 1 111 ? 0.325 2.476 8.361 1.00 94.31 111 GLU A CA 1
ATOM 935 C C . GLU A 1 111 ? -0.042 3.824 9.007 1.00 94.31 111 GLU A C 1
ATOM 937 O O . GLU A 1 111 ? -0.484 3.862 10.158 1.00 94.31 111 GLU A O 1
ATOM 942 N N . ILE A 1 112 ? 0.125 4.928 8.271 1.00 91.94 112 ILE A N 1
ATOM 943 C CA . ILE A 1 112 ? -0.218 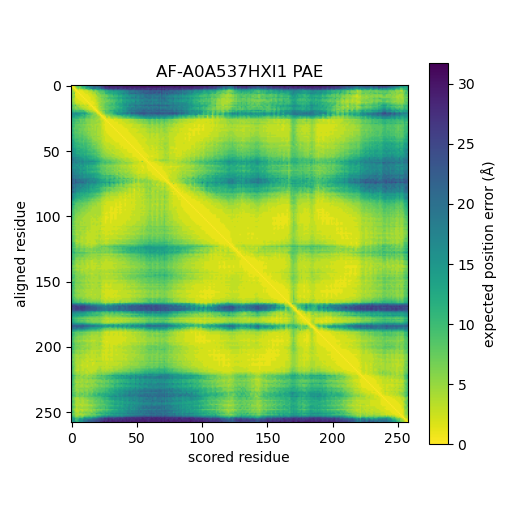6.278 8.739 1.00 91.94 112 ILE A CA 1
ATOM 944 C C . ILE A 1 112 ? -1.713 6.369 9.047 1.00 91.94 112 ILE A C 1
ATOM 946 O O . ILE A 1 112 ? -2.085 6.837 10.124 1.00 91.94 112 ILE A O 1
ATOM 950 N N . TYR A 1 113 ? -2.565 5.888 8.140 1.00 91.94 113 TYR A N 1
ATOM 951 C CA . TYR A 1 113 ? -4.014 5.957 8.320 1.00 91.94 113 TYR A CA 1
ATOM 952 C C . TYR A 1 113 ? -4.509 5.056 9.449 1.00 91.94 113 TYR A C 1
ATOM 954 O O . TYR A 1 113 ? -5.345 5.498 10.230 1.00 91.94 113 TYR A O 1
ATOM 962 N N . ILE A 1 114 ? -3.957 3.849 9.615 1.00 93.81 114 ILE A N 1
ATOM 963 C CA . ILE A 1 114 ? -4.283 2.989 10.764 1.00 93.81 114 ILE A CA 1
ATOM 964 C C . ILE A 1 114 ? -3.930 3.694 12.077 1.00 93.81 114 ILE A C 1
ATOM 966 O O . ILE A 1 114 ? -4.730 3.701 13.010 1.00 93.81 114 ILE A O 1
ATOM 970 N N . LYS A 1 115 ? -2.738 4.298 12.166 1.00 93.25 115 LYS A N 1
ATOM 971 C CA . LYS A 1 115 ? -2.318 5.020 13.374 1.00 93.25 115 LYS A CA 1
ATOM 972 C C . LYS A 1 115 ? -3.230 6.204 13.661 1.00 93.25 115 LYS A C 1
ATOM 974 O O . LYS A 1 115 ? -3.641 6.358 14.803 1.00 93.25 115 LYS A O 1
ATOM 979 N N . LYS A 1 116 ? -3.568 6.991 12.636 1.00 91.31 116 LYS A N 1
ATOM 980 C CA . LYS A 1 116 ? -4.493 8.122 12.761 1.00 91.31 116 LYS A CA 1
ATOM 981 C C . LYS A 1 116 ? -5.861 7.651 13.254 1.00 91.31 116 LYS A C 1
ATOM 983 O O . LYS A 1 116 ? -6.335 8.149 14.263 1.00 91.31 116 LYS A O 1
ATOM 988 N N . LEU A 1 117 ? -6.424 6.623 12.618 1.00 91.50 117 LEU A N 1
ATOM 989 C CA . LEU A 1 117 ? -7.689 6.003 13.012 1.00 91.50 117 LEU A CA 1
ATOM 990 C C . LEU A 1 117 ? -7.665 5.584 14.492 1.00 91.50 117 LEU A C 1
ATOM 992 O O . LEU A 1 117 ? -8.546 5.949 15.260 1.00 91.50 117 LEU A O 1
ATOM 996 N N . ILE A 1 118 ? -6.632 4.861 14.926 1.00 93.31 118 ILE A N 1
ATOM 997 C CA . ILE A 1 118 ? -6.554 4.388 16.312 1.00 93.31 118 ILE A CA 1
ATOM 998 C C . ILE A 1 118 ? -6.338 5.532 17.304 1.00 93.31 118 ILE A C 1
ATOM 1000 O O . ILE A 1 118 ? -6.934 5.503 18.374 1.00 93.31 118 ILE A O 1
ATOM 1004 N N . SER A 1 119 ? -5.510 6.523 16.974 1.00 91.19 119 SER A N 1
ATOM 1005 C CA . SER A 1 119 ? -5.278 7.678 17.846 1.00 91.19 119 SER A CA 1
ATOM 1006 C C . SER A 1 119 ? -6.546 8.502 18.072 1.00 91.19 119 SER A C 1
ATOM 1008 O O . SER A 1 119 ? -6.746 8.991 19.176 1.00 91.19 119 SER A O 1
ATOM 1010 N N . GLU A 1 120 ? -7.415 8.613 17.070 1.00 88.75 120 GLU A N 1
ATOM 1011 C CA . GLU A 1 120 ? -8.701 9.315 17.196 1.00 88.75 120 GLU A CA 1
ATOM 1012 C C . GLU A 1 120 ? -9.723 8.487 17.986 1.00 88.75 120 GLU A C 1
ATOM 1014 O O . GLU A 1 120 ? -10.415 8.998 18.861 1.00 88.75 120 GLU A O 1
ATOM 1019 N N . ALA A 1 121 ? -9.780 7.178 17.730 1.00 90.56 121 ALA A N 1
ATOM 1020 C CA . ALA A 1 121 ? -10.672 6.258 18.433 1.00 90.56 121 ALA A CA 1
ATOM 1021 C C . ALA A 1 121 ? -10.279 6.026 19.904 1.00 90.56 121 ALA A C 1
ATOM 1023 O O . ALA A 1 121 ? -11.133 5.788 20.758 1.00 90.56 121 ALA A O 1
ATOM 1024 N N . TYR A 1 122 ? -8.980 6.059 20.206 1.00 91.19 122 TYR A N 1
ATOM 1025 C CA . TYR A 1 122 ? -8.428 5.747 21.521 1.00 91.19 122 TYR A CA 1
ATOM 1026 C C . TYR A 1 122 ? -7.292 6.727 21.885 1.00 91.19 122 TYR A C 1
ATOM 1028 O O . TYR A 1 122 ? -6.119 6.341 21.843 1.00 91.19 122 TYR A O 1
ATOM 1036 N N . PRO A 1 123 ? -7.615 7.971 22.294 1.00 88.00 123 PRO A N 1
ATOM 1037 C CA . PRO A 1 123 ? -6.628 9.041 22.511 1.00 88.00 123 PRO A CA 1
ATOM 1038 C C . PRO A 1 123 ? -5.529 8.717 23.533 1.00 88.00 123 PRO A C 1
ATOM 1040 O O . PRO A 1 123 ? -4.402 9.189 23.414 1.00 88.00 123 PRO A O 1
ATOM 1043 N N . GLU A 1 124 ? -5.835 7.864 24.512 1.00 90.00 124 GLU A N 1
ATOM 1044 C CA . GLU A 1 124 ? -4.903 7.441 25.568 1.00 90.00 124 GLU A CA 1
ATOM 1045 C C . GLU A 1 124 ? -3.876 6.390 25.099 1.00 90.00 124 GLU A C 1
ATOM 1047 O O . GLU A 1 124 ? -2.967 6.009 25.840 1.00 90.00 124 GLU A O 1
ATOM 1052 N N . ILE A 1 125 ? -4.021 5.861 23.881 1.00 91.50 125 ILE A N 1
ATOM 1053 C CA . ILE A 1 125 ? -3.174 4.782 23.373 1.00 91.50 125 ILE A CA 1
ATOM 1054 C C . ILE A 1 125 ? -1.983 5.347 22.603 1.00 91.50 125 ILE A C 1
ATOM 1056 O O . ILE A 1 125 ? -2.112 6.038 21.594 1.00 91.50 125 ILE A O 1
ATOM 1060 N N . ASN A 1 126 ? -0.784 4.955 23.032 1.00 91.00 126 ASN A N 1
ATOM 1061 C CA . ASN A 1 126 ? 0.443 5.259 22.311 1.00 91.00 126 ASN A CA 1
ATOM 1062 C C . ASN A 1 126 ? 0.582 4.363 21.067 1.00 91.00 126 ASN A C 1
ATOM 1064 O O . ASN A 1 126 ? 0.888 3.175 21.166 1.00 91.00 126 ASN A O 1
ATOM 1068 N N . THR A 1 127 ? 0.425 4.949 19.881 1.00 91.56 127 THR A N 1
ATOM 1069 C CA . THR A 1 127 ? 0.487 4.228 18.599 1.00 91.56 127 THR A CA 1
ATOM 1070 C C . THR A 1 127 ? 1.907 4.054 18.047 1.00 91.56 127 THR A C 1
ATOM 1072 O O . THR A 1 127 ? 2.085 3.506 16.952 1.00 91.56 127 THR A O 1
ATOM 1075 N N . LYS A 1 128 ? 2.945 4.480 18.791 1.00 90.31 128 LYS A N 1
ATOM 1076 C CA . LYS A 1 128 ? 4.349 4.399 18.353 1.00 90.31 128 LYS A CA 1
ATOM 1077 C C . LYS A 1 128 ? 4.751 2.992 17.944 1.00 90.31 128 LYS A C 1
ATOM 1079 O O . LYS A 1 128 ? 5.395 2.864 16.915 1.00 90.31 128 LYS A O 1
ATOM 1084 N N . ASP A 1 129 ? 4.328 1.957 18.666 1.00 90.19 129 ASP A N 1
ATOM 1085 C CA . ASP A 1 129 ? 4.716 0.568 18.386 1.00 90.19 129 ASP A CA 1
ATOM 1086 C C . ASP A 1 129 ? 3.911 -0.110 17.268 1.00 90.19 129 ASP A C 1
ATOM 1088 O O . ASP A 1 129 ? 4.228 -1.233 16.874 1.00 90.19 129 ASP A O 1
ATOM 1092 N N . PHE A 1 130 ? 2.908 0.558 16.691 1.00 92.38 130 PHE A N 1
ATOM 1093 C CA . PHE A 1 130 ? 2.055 -0.035 15.652 1.00 92.38 130 PHE A CA 1
ATOM 1094 C C . PHE A 1 130 ? 2.708 -0.121 14.270 1.00 92.38 130 PHE A C 1
ATOM 1096 O O . PHE A 1 130 ? 2.093 -0.637 13.343 1.00 92.38 130 PHE A O 1
ATOM 1103 N N . TYR A 1 131 ? 3.975 0.295 14.119 1.00 87.25 131 TYR A N 1
ATOM 1104 C CA . TYR A 1 131 ? 4.773 -0.139 12.960 1.00 87.25 131 TYR A CA 1
ATOM 1105 C C . TYR A 1 131 ? 5.016 -1.659 12.980 1.00 87.25 131 TYR A C 1
ATOM 1107 O O . TYR A 1 131 ? 5.244 -2.265 11.935 1.00 87.25 131 TYR A O 1
ATOM 1115 N N . LYS A 1 132 ? 4.950 -2.293 14.162 1.00 91.44 132 LYS A N 1
ATOM 1116 C CA . LYS A 1 132 ? 4.954 -3.749 14.303 1.00 91.44 132 LYS A CA 1
ATOM 1117 C C . LYS A 1 132 ? 3.528 -4.260 14.136 1.00 91.44 132 LYS A C 1
ATOM 1119 O O . LYS A 1 132 ? 2.691 -4.086 15.021 1.00 91.44 132 LYS A O 1
ATOM 1124 N N . TRP A 1 133 ? 3.269 -4.960 13.036 1.00 92.50 133 TRP A N 1
ATOM 1125 C CA . TRP A 1 133 ? 1.939 -5.499 12.734 1.00 92.50 133 TRP A CA 1
ATOM 1126 C C . TRP A 1 133 ? 1.362 -6.375 13.857 1.00 92.50 133 TRP A C 1
ATOM 1128 O O . TRP A 1 133 ? 0.193 -6.252 14.206 1.00 92.50 133 TRP A O 1
ATOM 1138 N N . ASN A 1 134 ? 2.192 -7.199 14.502 1.00 93.88 134 ASN A N 1
ATOM 1139 C CA . ASN A 1 134 ? 1.745 -8.041 15.616 1.00 93.88 134 ASN A CA 1
ATOM 1140 C C . ASN A 1 134 ? 1.266 -7.224 16.826 1.00 93.88 134 ASN A C 1
ATOM 1142 O O . ASN A 1 134 ? 0.295 -7.616 17.470 1.00 93.88 134 ASN A O 1
ATOM 1146 N N . SER A 1 135 ? 1.900 -6.081 17.110 1.00 95.50 135 SER A N 1
ATOM 1147 C CA . SER A 1 135 ? 1.466 -5.175 18.181 1.00 95.50 135 SER A CA 1
ATOM 1148 C C . SER A 1 135 ? 0.097 -4.573 17.871 1.00 95.50 135 SER A C 1
ATOM 1150 O O . SER A 1 135 ? -0.773 -4.546 18.739 1.00 95.50 135 SER A O 1
ATOM 1152 N N . LEU A 1 136 ? -0.120 -4.158 16.619 1.00 95.75 136 LEU A N 1
ATOM 1153 C CA . LEU A 1 136 ? -1.420 -3.686 16.145 1.00 95.75 136 LEU A CA 1
ATOM 1154 C C . LEU A 1 136 ? -2.495 -4.778 16.276 1.00 95.75 136 LEU A C 1
ATOM 1156 O O . LEU A 1 136 ? -3.569 -4.528 16.816 1.00 95.75 136 LEU A O 1
ATOM 1160 N N . VAL A 1 137 ? -2.208 -6.000 15.819 1.00 96.38 137 VAL A N 1
ATOM 1161 C CA . VAL A 1 137 ? -3.157 -7.122 15.899 1.00 96.38 137 VAL A CA 1
ATOM 1162 C C . VAL A 1 137 ? -3.510 -7.447 17.350 1.00 96.38 137 VAL A C 1
ATOM 1164 O O . VAL A 1 137 ? -4.681 -7.663 17.658 1.00 96.38 137 VAL A O 1
ATOM 1167 N N . ALA A 1 138 ? -2.522 -7.471 18.247 1.00 96.56 138 ALA A N 1
ATOM 1168 C CA . ALA A 1 138 ? -2.749 -7.709 19.669 1.00 96.56 138 ALA A CA 1
ATOM 1169 C C . ALA A 1 138 ? -3.639 -6.622 20.288 1.00 96.56 138 ALA A C 1
ATOM 1171 O O . ALA A 1 138 ? -4.590 -6.938 21.005 1.00 96.56 138 ALA A O 1
ATOM 1172 N N . PHE A 1 139 ? -3.379 -5.355 19.953 1.00 97.12 139 PHE A N 1
ATOM 1173 C CA . PHE A 1 139 ? -4.207 -4.235 20.382 1.00 97.12 139 PHE A CA 1
ATOM 1174 C C . PHE A 1 139 ? -5.658 -4.380 19.901 1.00 97.12 139 PHE A C 1
ATOM 1176 O O . PHE A 1 139 ? -6.574 -4.351 20.722 1.00 97.12 139 PHE A O 1
ATOM 1183 N N . LEU A 1 140 ? -5.884 -4.617 18.606 1.00 97.00 140 LEU A N 1
ATOM 1184 C CA . LEU A 1 140 ? -7.236 -4.763 18.055 1.00 97.00 140 LEU A CA 1
ATOM 1185 C C . LEU A 1 140 ? -7.990 -5.935 18.701 1.00 97.00 140 LEU A C 1
ATOM 1187 O O . LEU A 1 140 ? -9.142 -5.780 19.108 1.00 97.00 140 LEU A O 1
ATOM 1191 N N . LYS A 1 141 ? -7.317 -7.072 18.915 1.00 97.00 141 LYS A N 1
ATOM 1192 C CA . LYS A 1 141 ? -7.901 -8.221 19.625 1.00 97.00 141 LYS A CA 1
ATOM 1193 C C . LYS A 1 141 ? -8.272 -7.895 21.070 1.00 97.00 141 LYS A C 1
ATOM 1195 O O . LYS A 1 141 ? -9.308 -8.360 21.536 1.00 97.00 141 LYS A O 1
ATOM 1200 N N . SER A 1 142 ? -7.486 -7.067 21.764 1.00 94.94 142 SER A N 1
ATOM 1201 C CA . SER A 1 142 ? -7.829 -6.600 23.118 1.00 94.94 142 SER A CA 1
ATOM 1202 C C . SER A 1 142 ? -9.106 -5.750 23.160 1.00 94.94 142 SER A C 1
ATOM 1204 O O . SER A 1 142 ? -9.770 -5.695 24.192 1.00 94.94 142 SER A O 1
ATOM 1206 N N . LYS A 1 143 ? -9.481 -5.134 22.030 1.00 94.44 143 LYS A N 1
ATOM 1207 C CA . LYS A 1 143 ? -10.749 -4.416 21.831 1.00 94.44 143 LYS A CA 1
ATOM 1208 C C . LYS A 1 143 ? -11.871 -5.311 21.290 1.00 94.44 143 LYS A C 1
ATOM 1210 O O . LYS A 1 143 ? -12.946 -4.829 20.969 1.00 94.44 143 LYS A O 1
ATOM 1215 N N . GLY A 1 144 ? -11.641 -6.621 21.179 1.00 93.69 144 GLY A N 1
ATOM 1216 C CA . GLY A 1 144 ? -12.608 -7.568 20.618 1.00 93.69 144 GLY A CA 1
ATOM 1217 C C . GLY A 1 144 ? -12.728 -7.516 19.091 1.00 93.69 144 GLY A C 1
ATOM 1218 O O . GLY A 1 144 ? -13.605 -8.167 18.527 1.00 93.69 144 GLY A O 1
ATOM 1219 N N . ILE A 1 145 ? -11.842 -6.790 18.407 1.00 96.31 145 ILE A N 1
ATOM 1220 C CA . ILE A 1 145 ? -11.802 -6.709 16.946 1.00 96.31 145 ILE A CA 1
ATOM 1221 C C . ILE A 1 145 ? -10.896 -7.828 16.426 1.00 96.31 145 ILE A C 1
ATOM 1223 O O . ILE A 1 145 ? -9.775 -7.999 16.903 1.00 96.31 145 ILE A O 1
ATOM 1227 N N . ARG A 1 146 ? -11.364 -8.597 15.435 1.00 96.50 146 ARG A N 1
ATOM 1228 C CA . ARG A 1 146 ? -10.589 -9.665 14.778 1.00 96.50 146 ARG A CA 1
ATOM 1229 C C . ARG A 1 146 ? -10.095 -9.196 13.406 1.00 96.50 146 ARG A C 1
ATOM 1231 O O . ARG A 1 146 ? -10.867 -9.266 12.447 1.00 96.50 146 ARG A O 1
ATOM 1238 N N . PRO A 1 147 ? -8.841 -8.715 13.282 1.00 95.62 147 PRO A N 1
ATOM 1239 C CA . PRO A 1 147 ? -8.358 -8.100 12.046 1.00 95.62 147 PRO A CA 1
ATOM 1240 C C . PRO A 1 147 ? -8.335 -9.076 10.871 1.00 95.62 147 PRO A C 1
ATOM 1242 O O . PRO A 1 147 ? -8.609 -8.685 9.747 1.00 95.62 147 PRO A O 1
ATOM 1245 N N . ASP A 1 148 ? -8.070 -10.350 11.155 1.00 96.75 148 ASP A N 1
ATOM 1246 C CA . ASP A 1 148 ? -8.035 -11.458 10.200 1.00 96.75 148 ASP A CA 1
ATOM 1247 C C . ASP A 1 148 ? -9.376 -11.728 9.506 1.00 96.75 148 ASP A C 1
ATOM 1249 O O . ASP A 1 148 ? -9.410 -12.375 8.465 1.00 96.75 148 ASP A O 1
ATOM 1253 N N . THR A 1 149 ? -10.469 -11.204 10.063 1.00 97.06 149 THR A N 1
ATOM 1254 C CA . THR A 1 149 ? -11.817 -11.310 9.488 1.00 97.06 149 THR A CA 1
ATOM 1255 C C . THR A 1 149 ? -12.255 -10.060 8.728 1.00 97.06 149 THR A C 1
ATOM 1257 O O . THR A 1 149 ? -13.369 -10.033 8.214 1.00 97.06 149 THR A O 1
ATOM 1260 N N . LEU A 1 150 ? -11.419 -9.018 8.683 1.00 97.50 150 LEU A N 1
ATOM 1261 C CA . LEU A 1 150 ? -11.734 -7.773 7.989 1.00 97.50 150 LEU A CA 1
ATOM 1262 C C . LEU A 1 150 ? -11.414 -7.883 6.498 1.00 97.50 150 LEU A C 1
ATOM 1264 O O . LEU A 1 150 ? -10.390 -8.448 6.102 1.00 97.50 150 LEU A O 1
ATOM 1268 N N . ASP A 1 151 ? -12.267 -7.277 5.677 1.00 96.94 151 ASP A N 1
ATOM 1269 C CA . ASP A 1 151 ? -12.084 -7.231 4.230 1.00 96.94 151 ASP A CA 1
ATOM 1270 C C . ASP A 1 151 ? -10.730 -6.610 3.860 1.00 96.94 151 ASP A C 1
ATOM 1272 O O . ASP A 1 151 ? -10.333 -5.575 4.389 1.00 96.94 151 ASP A O 1
ATOM 1276 N N . GLY A 1 152 ? -10.004 -7.242 2.935 1.00 95.75 152 GLY A N 1
ATOM 1277 C CA . GLY A 1 152 ? -8.684 -6.779 2.491 1.00 95.75 152 GLY A CA 1
ATOM 1278 C C . GLY A 1 152 ? -7.514 -7.155 3.409 1.00 95.75 152 GLY A C 1
ATOM 1279 O O . GLY A 1 152 ? -6.373 -6.806 3.098 1.00 95.75 152 GLY A O 1
ATOM 1280 N N . TYR A 1 153 ? -7.748 -7.864 4.524 1.00 96.69 153 TYR A N 1
ATOM 1281 C CA . TYR A 1 153 ? -6.671 -8.276 5.434 1.00 96.69 153 TYR A CA 1
ATOM 1282 C C . TYR A 1 153 ? -5.616 -9.134 4.729 1.00 96.69 153 TYR A C 1
ATOM 1284 O O . TYR A 1 153 ? -4.422 -8.864 4.848 1.00 96.69 153 TYR A O 1
ATOM 1292 N N . ALA A 1 154 ? -6.037 -10.150 3.969 1.00 95.94 154 ALA A N 1
ATOM 1293 C CA . ALA A 1 154 ? -5.119 -11.072 3.302 1.00 95.94 154 ALA A CA 1
ATOM 1294 C C . ALA A 1 154 ? -4.180 -10.340 2.329 1.00 95.94 154 ALA A C 1
ATOM 1296 O O . ALA A 1 154 ? -2.968 -10.562 2.344 1.00 95.94 154 ALA A O 1
ATOM 1297 N N . GLU A 1 155 ? -4.720 -9.425 1.528 1.00 96.56 155 GLU A N 1
ATOM 1298 C CA . GLU A 1 155 ? -3.972 -8.605 0.578 1.00 96.56 155 GLU A CA 1
ATOM 1299 C C . GLU A 1 155 ? -3.001 -7.655 1.278 1.00 96.56 155 GLU A C 1
ATOM 1301 O O . GLU A 1 155 ? -1.899 -7.441 0.783 1.00 96.56 155 GLU A O 1
ATOM 1306 N N . ILE A 1 156 ? -3.354 -7.127 2.449 1.00 95.81 156 ILE A N 1
ATOM 1307 C CA . ILE A 1 156 ? -2.460 -6.271 3.238 1.00 95.81 156 ILE A CA 1
ATOM 1308 C C . ILE A 1 156 ? -1.296 -7.054 3.825 1.00 95.81 156 ILE A C 1
ATOM 1310 O O . ILE A 1 156 ? -0.171 -6.557 3.825 1.00 95.81 156 ILE A O 1
ATOM 1314 N N . ILE A 1 157 ? -1.525 -8.292 4.265 1.00 95.31 157 ILE A N 1
ATOM 1315 C CA . ILE A 1 157 ? -0.427 -9.175 4.674 1.00 95.31 157 ILE A CA 1
ATOM 1316 C C . ILE A 1 157 ? 0.505 -9.449 3.491 1.00 95.31 157 ILE A C 1
ATOM 1318 O O . ILE A 1 157 ? 1.724 -9.447 3.650 1.00 95.31 157 ILE A O 1
ATOM 1322 N N . GLN A 1 158 ? -0.042 -9.660 2.293 1.00 95.25 158 GLN A N 1
ATOM 1323 C CA . GLN A 1 158 ? 0.776 -9.816 1.089 1.00 95.25 158 GLN A CA 1
ATOM 1324 C C . GLN A 1 158 ? 1.544 -8.526 0.764 1.00 95.25 158 GLN A C 1
ATOM 1326 O O . GLN A 1 158 ? 2.749 -8.587 0.532 1.00 95.25 158 GLN A O 1
ATOM 1331 N N . LEU A 1 159 ? 0.894 -7.360 0.835 1.00 95.69 159 LEU A N 1
ATOM 1332 C CA . LEU A 1 159 ? 1.520 -6.050 0.639 1.00 95.69 159 LEU A CA 1
ATOM 1333 C C . LEU A 1 159 ? 2.666 -5.815 1.626 1.00 95.69 159 LEU A C 1
ATOM 1335 O O . LEU A 1 159 ? 3.727 -5.353 1.220 1.00 95.69 159 LEU A O 1
ATOM 1339 N N . GLN A 1 160 ? 2.496 -6.198 2.894 1.00 94.06 160 GLN A N 1
ATOM 1340 C CA . GLN A 1 160 ? 3.551 -6.137 3.903 1.00 94.06 160 GLN A CA 1
ATOM 1341 C C . GLN A 1 160 ? 4.781 -6.950 3.488 1.00 94.06 160 GLN A C 1
ATOM 1343 O O . GLN A 1 160 ? 5.905 -6.452 3.567 1.00 94.06 160 GLN A O 1
ATOM 1348 N N . LYS A 1 161 ? 4.567 -8.197 3.048 1.00 92.19 161 LYS A N 1
ATOM 1349 C CA . LYS A 1 161 ? 5.640 -9.104 2.617 1.00 92.19 161 LYS A CA 1
ATOM 1350 C C . LYS A 1 161 ? 6.396 -8.538 1.416 1.00 92.19 161 LYS A C 1
ATOM 1352 O O . LYS A 1 161 ? 7.623 -8.494 1.447 1.00 92.19 161 LYS A O 1
ATOM 1357 N N . VAL A 1 162 ? 5.678 -8.051 0.400 1.00 93.25 162 VAL A N 1
ATOM 1358 C CA . VAL A 1 162 ? 6.302 -7.459 -0.795 1.00 93.25 162 VAL A CA 1
ATOM 1359 C C . VAL A 1 162 ? 7.028 -6.157 -0.445 1.00 93.25 162 VAL A C 1
ATOM 1361 O O . VAL A 1 162 ? 8.170 -5.990 -0.852 1.00 93.25 162 VAL A O 1
ATOM 1364 N N . ASN A 1 163 ? 6.453 -5.283 0.391 1.00 94.00 163 ASN A N 1
ATOM 1365 C CA . ASN A 1 163 ? 7.140 -4.082 0.892 1.00 94.00 163 ASN A CA 1
ATOM 1366 C C . ASN A 1 163 ? 8.442 -4.430 1.630 1.00 94.00 163 ASN A C 1
ATOM 1368 O O . ASN A 1 163 ? 9.447 -3.745 1.461 1.00 94.00 163 ASN A O 1
ATOM 1372 N N . ASN A 1 164 ? 8.431 -5.471 2.465 1.00 90.81 164 ASN A N 1
ATOM 1373 C CA . ASN A 1 164 ? 9.632 -5.884 3.181 1.00 90.81 164 ASN A CA 1
ATOM 1374 C C . ASN A 1 164 ? 10.702 -6.361 2.193 1.00 90.81 164 ASN A C 1
ATOM 1376 O O . ASN A 1 164 ? 11.849 -5.942 2.321 1.00 90.81 164 ASN A O 1
ATOM 1380 N N . LYS A 1 165 ? 10.326 -7.162 1.183 1.00 88.88 165 LYS A N 1
ATOM 1381 C CA . LYS A 1 165 ? 11.250 -7.602 0.127 1.00 88.88 165 LYS A CA 1
ATOM 1382 C C . LYS A 1 165 ? 11.804 -6.431 -0.689 1.00 88.88 165 LYS A C 1
ATOM 1384 O O . LYS A 1 165 ? 13.009 -6.386 -0.894 1.00 88.88 165 LYS A O 1
ATOM 1389 N N . ALA A 1 166 ? 10.959 -5.482 -1.089 1.00 89.06 166 ALA A N 1
ATOM 1390 C CA . ALA A 1 166 ? 11.375 -4.287 -1.829 1.00 89.06 166 ALA A CA 1
ATOM 1391 C C . ALA A 1 166 ? 12.368 -3.416 -1.031 1.00 89.06 166 ALA A C 1
ATOM 1393 O O . ALA A 1 166 ? 13.250 -2.786 -1.595 1.00 89.06 166 ALA A O 1
ATOM 1394 N N . LYS A 1 167 ? 12.263 -3.395 0.306 1.00 85.56 167 LYS A N 1
ATOM 1395 C CA . LYS A 1 167 ? 13.198 -2.666 1.186 1.00 85.56 167 LYS A CA 1
ATOM 1396 C C . LYS A 1 167 ? 14.496 -3.412 1.473 1.00 85.56 167 LYS A C 1
ATOM 1398 O O . LYS A 1 167 ? 15.507 -2.785 1.780 1.00 85.56 167 LYS A O 1
ATOM 1403 N N . HIS A 1 168 ? 14.443 -4.738 1.470 1.00 77.69 168 HIS A N 1
ATOM 1404 C CA . HIS A 1 168 ? 15.538 -5.597 1.893 1.00 77.69 168 HIS A CA 1
ATOM 1405 C C . HIS A 1 168 ? 15.778 -6.653 0.817 1.00 77.69 168 HIS A C 1
ATOM 1407 O O . HIS A 1 168 ? 15.164 -7.725 0.818 1.00 77.69 168 HIS A O 1
ATOM 1413 N N . THR A 1 169 ? 16.720 -6.357 -0.078 1.00 62.84 169 THR A N 1
ATOM 1414 C CA . THR A 1 169 ? 17.170 -7.232 -1.172 1.00 62.84 169 THR A CA 1
ATOM 1415 C C . THR A 1 169 ? 17.507 -8.651 -0.685 1.00 62.84 169 THR A C 1
ATOM 1417 O O . THR A 1 169 ? 17.267 -9.624 -1.402 1.00 62.84 169 THR A O 1
ATOM 1420 N N . GLU A 1 170 ? 17.946 -8.786 0.570 1.00 55.12 170 GLU A N 1
ATOM 1421 C CA . GLU A 1 170 ? 18.377 -10.031 1.222 1.00 55.12 170 GLU A CA 1
ATOM 1422 C C . GLU A 1 170 ? 17.249 -10.957 1.729 1.00 55.12 170 GLU A C 1
ATOM 1424 O O . GLU A 1 170 ? 17.525 -12.092 2.120 1.00 55.12 170 GLU A O 1
ATOM 1429 N N . LEU A 1 171 ? 15.974 -10.539 1.735 1.00 56.03 171 LEU A N 1
ATOM 1430 C CA . LEU A 1 171 ? 14.891 -11.414 2.216 1.00 56.03 171 LEU A CA 1
ATOM 1431 C C . LEU A 1 171 ? 14.692 -12.637 1.307 1.00 56.03 171 LEU A C 1
ATOM 1433 O O . LEU A 1 171 ? 14.681 -12.537 0.081 1.00 56.03 171 LEU A O 1
ATOM 1437 N N . SER A 1 172 ? 14.493 -13.807 1.912 1.00 59.78 172 SER A N 1
ATOM 1438 C CA . SER A 1 172 ? 14.294 -15.078 1.206 1.00 59.78 172 SER A CA 1
ATOM 1439 C C . SER A 1 172 ? 13.087 -15.033 0.258 1.00 59.78 172 SER A C 1
ATOM 1441 O O . SER A 1 172 ? 11.961 -14.778 0.685 1.00 59.78 172 SER A O 1
ATOM 1443 N N . CYS A 1 173 ? 13.296 -15.388 -1.016 1.00 64.19 173 CYS A N 1
ATOM 1444 C CA . CYS A 1 173 ? 12.244 -15.505 -2.039 1.00 64.19 173 CYS A CA 1
ATOM 1445 C C . CYS A 1 173 ? 11.090 -16.451 -1.642 1.00 64.19 173 CYS A C 1
ATOM 1447 O O . CYS A 1 173 ? 9.996 -16.361 -2.197 1.00 64.19 173 CYS A O 1
ATOM 1449 N N . LYS A 1 174 ? 11.299 -17.337 -0.657 1.00 73.44 174 LYS A N 1
ATOM 1450 C CA . LYS A 1 174 ? 10.310 -18.337 -0.219 1.00 73.44 174 LYS A CA 1
ATOM 1451 C C . LYS A 1 174 ? 9.027 -17.725 0.345 1.00 73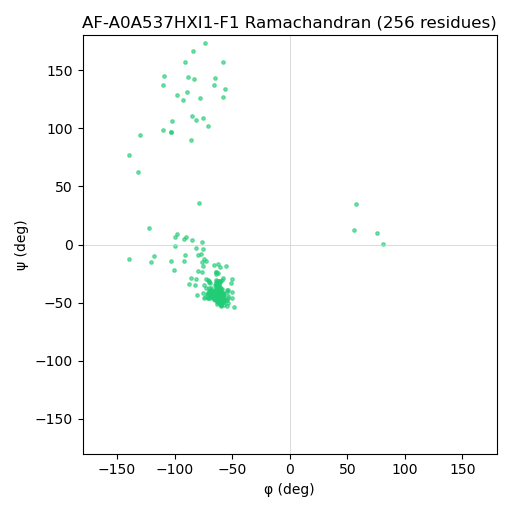.44 174 LYS A C 1
ATOM 1453 O O . LYS A 1 174 ? 7.964 -18.320 0.203 1.00 73.44 174 LYS A O 1
ATOM 1458 N N . GLU A 1 175 ? 9.092 -16.550 0.973 1.00 77.81 175 GLU A N 1
ATOM 1459 C CA . GLU A 1 175 ? 7.888 -15.916 1.536 1.00 77.81 175 GLU A CA 1
ATOM 1460 C C . GLU A 1 175 ? 6.942 -15.399 0.443 1.00 77.81 175 GLU A C 1
ATOM 1462 O O . GLU A 1 175 ? 5.715 -15.434 0.609 1.00 77.81 175 GLU A O 1
ATOM 1467 N N . LEU A 1 176 ? 7.509 -14.977 -0.693 1.00 84.25 176 LEU A N 1
ATOM 1468 C CA . LEU A 1 176 ? 6.763 -14.469 -1.840 1.00 84.25 176 LEU A CA 1
ATOM 1469 C C . LEU A 1 176 ? 6.163 -15.575 -2.704 1.00 84.25 176 LEU A C 1
ATOM 1471 O O . LEU A 1 176 ? 5.137 -15.340 -3.322 1.00 84.25 176 LEU A O 1
ATOM 1475 N N . GLN A 1 177 ? 6.695 -16.799 -2.679 1.00 84.81 177 GLN A N 1
ATOM 1476 C CA . GLN A 1 177 ? 6.136 -17.929 -3.443 1.00 84.81 177 GLN A CA 1
ATOM 1477 C C . GLN A 1 177 ? 4.684 -18.274 -3.062 1.00 84.81 177 GLN A C 1
ATOM 1479 O O . GLN A 1 177 ? 3.966 -18.914 -3.826 1.00 84.81 177 GLN A O 1
ATOM 1484 N N . SER A 1 178 ? 4.226 -17.835 -1.884 1.00 86.81 178 SER A N 1
ATOM 1485 C CA . SER A 1 178 ? 2.817 -17.944 -1.476 1.00 86.81 178 SER A CA 1
ATOM 1486 C C . SER A 1 178 ? 1.878 -16.973 -2.209 1.00 86.81 178 SER A C 1
ATOM 1488 O O . SER A 1 178 ? 0.659 -17.131 -2.150 1.00 86.81 178 SER A O 1
ATOM 1490 N N . ILE A 1 179 ? 2.430 -15.973 -2.895 1.00 91.12 179 ILE A N 1
ATOM 1491 C CA . ILE A 1 179 ? 1.708 -14.938 -3.629 1.00 91.12 179 ILE A CA 1
ATOM 1492 C C . ILE A 1 179 ? 1.674 -15.338 -5.115 1.00 91.12 179 ILE A C 1
ATOM 1494 O O . ILE A 1 179 ? 2.729 -15.648 -5.671 1.00 91.12 179 ILE A O 1
ATOM 1498 N N . PRO A 1 180 ? 0.493 -15.351 -5.770 1.00 91.75 180 PRO A N 1
ATOM 1499 C CA . PRO A 1 180 ? 0.335 -15.856 -7.135 1.00 91.75 180 PRO A CA 1
ATOM 1500 C C . PRO A 1 180 ? 1.327 -15.297 -8.155 1.00 91.75 180 PRO A C 1
ATOM 1502 O O . PRO A 1 180 ? 1.838 -16.058 -8.969 1.00 91.75 180 PRO A O 1
ATOM 1505 N N . GLU A 1 181 ? 1.620 -14.001 -8.081 1.00 93.31 181 GLU A N 1
ATOM 1506 C CA . GLU A 1 181 ? 2.458 -13.284 -9.044 1.00 93.31 181 GLU A CA 1
ATOM 1507 C C . GLU A 1 181 ? 3.960 -13.577 -8.912 1.00 93.31 181 GLU A C 1
ATOM 1509 O O . GLU A 1 181 ? 4.722 -13.247 -9.813 1.00 93.31 181 GLU A O 1
ATOM 1514 N N . PHE A 1 182 ? 4.388 -14.224 -7.822 1.00 90.25 182 PHE A N 1
ATOM 1515 C CA . PHE A 1 182 ? 5.802 -14.479 -7.520 1.00 90.25 182 PHE A CA 1
ATOM 1516 C C . PHE A 1 182 ? 6.127 -15.976 -7.359 1.00 90.25 182 PHE A C 1
ATOM 1518 O O . PHE A 1 182 ? 7.183 -16.330 -6.831 1.00 90.25 182 PHE A O 1
ATOM 1525 N N . LYS A 1 183 ? 5.225 -16.872 -7.786 1.00 83.31 183 LYS A N 1
ATOM 1526 C CA . LYS A 1 183 ? 5.340 -18.328 -7.576 1.00 83.31 183 LYS A CA 1
ATOM 1527 C C . LYS A 1 183 ? 6.601 -18.951 -8.179 1.00 83.31 183 LYS A C 1
ATOM 1529 O O . LYS A 1 183 ? 7.216 -19.793 -7.527 1.00 83.31 183 LYS A O 1
ATOM 1534 N N . ASP A 1 184 ? 6.984 -18.537 -9.384 1.00 76.44 184 ASP A N 1
ATOM 1535 C CA . ASP A 1 184 ? 7.941 -19.300 -10.194 1.00 76.44 184 ASP A CA 1
ATOM 1536 C C . ASP A 1 184 ? 9.413 -18.985 -9.882 1.00 76.44 184 ASP A C 1
ATOM 1538 O O . ASP A 1 184 ? 10.269 -19.859 -9.997 1.00 76.44 184 ASP A O 1
ATOM 1542 N N . ASN A 1 185 ? 9.731 -17.767 -9.435 1.00 69.19 185 ASN A N 1
ATOM 1543 C CA . ASN A 1 185 ? 11.116 -17.357 -9.157 1.00 69.19 185 ASN A CA 1
ATOM 1544 C C . ASN A 1 185 ? 11.283 -16.502 -7.884 1.00 69.19 185 ASN A C 1
ATOM 1546 O O . ASN A 1 185 ? 12.409 -16.306 -7.426 1.00 69.19 185 ASN A 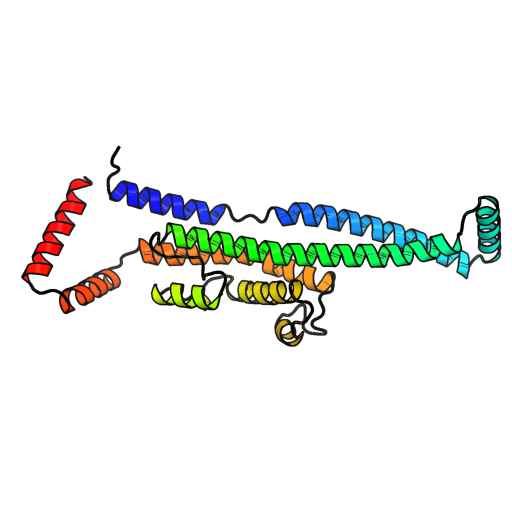O 1
ATOM 1550 N N . GLY A 1 186 ? 10.189 -15.999 -7.295 1.00 68.19 186 GLY A N 1
ATOM 1551 C CA . GLY A 1 186 ? 10.212 -15.055 -6.172 1.00 68.19 186 GLY A CA 1
ATOM 1552 C C . GLY A 1 186 ? 11.011 -13.769 -6.425 1.00 68.19 186 GLY A C 1
ATOM 1553 O O . GLY A 1 186 ? 11.318 -13.053 -5.470 1.00 68.19 186 GLY A O 1
ATOM 1554 N N . ALA A 1 187 ? 11.382 -13.502 -7.680 1.00 73.19 187 ALA A N 1
ATOM 1555 C CA . ALA A 1 187 ? 12.121 -12.323 -8.093 1.00 73.19 187 ALA A CA 1
ATOM 1556 C C . ALA A 1 187 ? 11.139 -11.194 -8.413 1.00 73.19 187 ALA A C 1
ATOM 1558 O O . ALA A 1 187 ? 10.055 -11.430 -8.944 1.00 73.19 187 ALA A O 1
ATOM 1559 N N . LEU A 1 188 ? 11.533 -9.967 -8.084 1.00 83.62 188 LEU A N 1
ATOM 1560 C CA . LEU A 1 188 ? 10.757 -8.773 -8.379 1.00 83.62 188 LEU A CA 1
ATOM 1561 C C . LEU A 1 188 ? 11.106 -8.302 -9.798 1.00 83.62 188 LEU A C 1
ATOM 1563 O O . LEU A 1 188 ? 12.062 -7.561 -9.996 1.00 83.62 188 LEU A O 1
ATOM 1567 N N . SER A 1 189 ? 10.368 -8.786 -10.796 1.00 89.06 189 SER A N 1
ATOM 1568 C CA . SER A 1 189 ? 10.377 -8.205 -12.146 1.00 89.06 189 SER A CA 1
ATOM 1569 C C . SER A 1 189 ? 9.296 -7.135 -12.269 1.00 89.06 189 SER A C 1
ATOM 1571 O O . SER A 1 189 ? 8.289 -7.210 -11.561 1.00 89.06 189 SER A O 1
ATOM 1573 N N . TYR A 1 190 ? 9.453 -6.201 -13.211 1.00 90.62 190 TYR A N 1
ATOM 1574 C CA . TYR A 1 190 ? 8.444 -5.171 -13.487 1.00 90.62 190 TYR A CA 1
ATOM 1575 C C . TYR A 1 190 ? 7.039 -5.781 -13.625 1.00 90.62 190 TYR A C 1
ATOM 1577 O O . TYR A 1 190 ? 6.145 -5.453 -12.849 1.00 90.62 190 TYR A O 1
ATOM 1585 N N . GLU A 1 191 ? 6.890 -6.774 -14.506 1.00 91.88 191 GLU A N 1
ATOM 1586 C CA . GLU A 1 191 ? 5.621 -7.461 -14.775 1.00 91.88 191 GLU A CA 1
ATOM 1587 C C . GLU A 1 191 ? 5.013 -8.117 -13.520 1.00 91.88 191 GLU A C 1
ATOM 1589 O O . GLU A 1 191 ? 3.803 -8.055 -13.291 1.00 91.88 191 GLU A O 1
ATOM 1594 N N . SER A 1 192 ? 5.839 -8.753 -12.682 1.00 92.50 192 SER A N 1
ATOM 1595 C CA . SER A 1 192 ? 5.356 -9.422 -11.466 1.00 92.50 192 SER A CA 1
ATOM 1596 C C . SER A 1 192 ? 4.846 -8.420 -10.425 1.00 92.50 192 SER A C 1
ATOM 1598 O O . SER A 1 192 ? 3.774 -8.623 -9.846 1.00 92.50 192 SER A O 1
ATOM 1600 N N . ILE A 1 193 ? 5.568 -7.308 -10.221 1.00 94.06 193 ILE A N 1
ATOM 1601 C CA . ILE A 1 193 ? 5.172 -6.259 -9.277 1.00 94.06 193 ILE A CA 1
ATOM 1602 C C . ILE A 1 193 ? 3.948 -5.517 -9.807 1.00 94.06 193 ILE A C 1
ATOM 1604 O O . ILE A 1 193 ? 3.042 -5.225 -9.031 1.00 94.06 193 ILE A O 1
ATOM 1608 N N . GLU A 1 194 ? 3.891 -5.236 -11.108 1.00 95.19 194 GLU A N 1
ATOM 1609 C CA . GLU A 1 194 ? 2.762 -4.568 -11.752 1.00 95.19 194 GLU A CA 1
ATOM 1610 C C . GLU A 1 194 ? 1.471 -5.368 -11.578 1.00 95.19 194 GLU A C 1
ATOM 1612 O O . GLU A 1 194 ? 0.487 -4.842 -11.048 1.00 95.19 194 GLU A O 1
ATOM 1617 N N . LYS A 1 195 ? 1.483 -6.663 -11.922 1.00 95.50 195 LYS A N 1
ATOM 1618 C CA . LYS A 1 195 ? 0.325 -7.551 -11.731 1.00 95.50 195 LYS A CA 1
ATOM 1619 C C . LYS A 1 195 ? -0.090 -7.628 -10.265 1.00 95.50 195 LYS A C 1
ATOM 1621 O O . LYS A 1 195 ? -1.275 -7.492 -9.948 1.00 95.50 195 LYS A O 1
ATOM 1626 N N . PHE A 1 196 ? 0.884 -7.797 -9.368 1.00 96.06 196 PHE A N 1
ATOM 1627 C CA . PHE A 1 196 ? 0.635 -7.852 -7.932 1.00 96.06 196 PHE A CA 1
ATOM 1628 C C . PHE A 1 196 ? -0.024 -6.560 -7.441 1.00 96.06 196 PHE A C 1
ATOM 1630 O O . PHE A 1 196 ? -1.086 -6.594 -6.813 1.00 96.06 196 PHE A O 1
ATOM 1637 N N . TYR A 1 197 ? 0.582 -5.415 -7.755 1.00 96.00 197 TYR A N 1
ATOM 1638 C CA . TYR A 1 197 ? 0.112 -4.111 -7.317 1.00 96.00 197 TYR A CA 1
ATOM 1639 C C . TYR A 1 197 ? -1.260 -3.791 -7.908 1.00 96.00 197 TYR A C 1
ATOM 1641 O O . TYR A 1 197 ? -2.154 -3.361 -7.181 1.00 96.00 197 TYR A O 1
ATOM 1649 N N . GLY A 1 198 ? -1.481 -4.092 -9.189 1.00 95.50 198 GLY A N 1
ATOM 1650 C CA . GLY A 1 198 ? -2.774 -3.953 -9.855 1.00 95.50 198 GLY A CA 1
ATOM 1651 C C . GLY A 1 198 ? -3.903 -4.683 -9.123 1.00 95.50 198 GLY A C 1
ATOM 1652 O O . GLY A 1 198 ? -4.995 -4.124 -8.977 1.00 95.50 198 GLY A O 1
ATOM 1653 N N . ARG A 1 199 ? -3.630 -5.882 -8.587 1.00 96.50 199 ARG A N 1
ATOM 1654 C CA . ARG A 1 199 ? -4.582 -6.643 -7.765 1.00 96.50 199 ARG A CA 1
ATOM 1655 C C . ARG A 1 199 ? -4.797 -6.017 -6.388 1.00 96.50 199 ARG A C 1
ATOM 1657 O O . ARG A 1 199 ? -5.940 -5.915 -5.939 1.00 96.50 199 ARG A O 1
ATOM 1664 N N . VAL A 1 200 ? -3.728 -5.617 -5.695 1.00 95.88 200 VAL A N 1
ATOM 1665 C CA . VAL A 1 200 ? -3.828 -5.217 -4.280 1.00 95.88 200 VAL A CA 1
ATOM 1666 C C . VAL A 1 200 ? -4.074 -3.727 -4.046 1.00 95.88 200 VAL A C 1
ATOM 1668 O O . VAL A 1 200 ? -4.488 -3.389 -2.939 1.00 95.88 200 VAL A O 1
ATOM 1671 N N . LYS A 1 201 ? -3.896 -2.844 -5.040 1.00 93.62 201 LYS A N 1
ATOM 1672 C CA . LYS A 1 201 ? -3.890 -1.370 -4.880 1.00 93.62 201 LYS A CA 1
ATOM 1673 C C . LYS A 1 201 ? -5.090 -0.781 -4.133 1.00 93.62 201 LYS A C 1
ATOM 1675 O O . LYS A 1 201 ? -4.942 0.176 -3.385 1.00 93.62 201 LYS A O 1
ATOM 1680 N N . ASN A 1 202 ? -6.271 -1.384 -4.272 1.00 92.56 202 ASN A N 1
ATOM 1681 C CA . ASN A 1 202 ? -7.500 -0.911 -3.622 1.00 92.56 202 ASN A CA 1
ATOM 1682 C C . ASN A 1 202 ? -7.756 -1.546 -2.241 1.00 92.56 202 ASN A C 1
ATOM 1684 O O . ASN A 1 202 ? -8.673 -1.142 -1.527 1.00 92.56 202 ASN A O 1
ATOM 1688 N N . SER A 1 203 ? -6.981 -2.561 -1.862 1.00 94.38 203 SER A N 1
ATOM 1689 C CA . SER A 1 203 ? -7.169 -3.322 -0.620 1.00 94.38 203 SER A CA 1
ATOM 1690 C C . SER A 1 203 ? -6.869 -2.521 0.650 1.00 94.38 203 SER A C 1
ATOM 1692 O O . SER A 1 203 ? -7.637 -2.672 1.599 1.00 94.38 203 SER A O 1
ATOM 1694 N N . PRO A 1 204 ? -5.856 -1.624 0.688 1.00 93.19 204 PRO A N 1
ATOM 1695 C CA . PRO A 1 204 ? -5.671 -0.699 1.805 1.00 93.19 204 PRO A CA 1
ATOM 1696 C C . PRO A 1 204 ? -6.950 0.058 2.176 1.00 93.19 204 PRO A C 1
ATOM 1698 O O . PRO A 1 204 ? -7.330 0.080 3.342 1.00 93.19 204 PRO A O 1
ATOM 1701 N N . ASN A 1 205 ? -7.670 0.594 1.188 1.00 91.44 205 ASN A N 1
ATOM 1702 C CA . ASN A 1 205 ? -8.900 1.352 1.429 1.00 91.44 205 ASN A CA 1
ATOM 1703 C C . ASN A 1 205 ? -10.048 0.457 1.903 1.00 91.44 205 ASN A C 1
ATOM 1705 O O . ASN A 1 205 ? -10.774 0.829 2.823 1.00 91.44 205 ASN A O 1
ATOM 1709 N N . LYS A 1 206 ? -10.184 -0.746 1.327 1.00 93.19 206 LYS A N 1
ATOM 1710 C CA . LYS A 1 206 ? -11.169 -1.739 1.790 1.00 93.19 206 LYS A CA 1
ATOM 1711 C C . LYS A 1 206 ? -10.958 -2.087 3.262 1.00 93.19 206 LYS A C 1
ATOM 1713 O O . LYS A 1 206 ? -11.907 -2.058 4.039 1.00 93.19 206 LYS A O 1
ATOM 1718 N N . PHE A 1 207 ? -9.713 -2.340 3.649 1.00 95.06 207 PHE A N 1
ATOM 1719 C CA . PHE A 1 207 ? -9.378 -2.671 5.026 1.00 95.06 207 PHE A CA 1
ATOM 1720 C C . PHE A 1 207 ? -9.534 -1.500 5.978 1.00 95.06 207 PHE A C 1
ATOM 1722 O O . PHE A 1 207 ? -10.070 -1.687 7.062 1.00 95.06 207 PHE A O 1
ATOM 1729 N N . LEU A 1 208 ? -9.099 -0.295 5.598 1.00 93.25 208 LEU A N 1
ATOM 1730 C CA . LEU A 1 208 ? -9.293 0.898 6.422 1.00 93.25 208 LEU A CA 1
ATOM 1731 C C . LEU A 1 208 ? -10.777 1.144 6.689 1.00 93.25 208 LEU A C 1
ATOM 1733 O O . LEU A 1 208 ? -11.147 1.419 7.828 1.00 93.25 208 LEU A O 1
ATOM 1737 N N . LYS A 1 209 ? -11.630 0.966 5.674 1.00 92.88 209 LYS A N 1
ATOM 1738 C CA . LYS A 1 209 ? -13.084 1.042 5.829 1.00 92.88 209 LYS A CA 1
ATOM 1739 C C . LYS A 1 209 ? -13.620 -0.049 6.761 1.00 92.88 209 LYS A C 1
ATOM 1741 O O . LYS A 1 209 ? -14.335 0.265 7.707 1.00 92.88 209 LYS A O 1
ATOM 1746 N N . ALA A 1 210 ? -13.244 -1.310 6.549 1.00 94.94 210 ALA A N 1
ATOM 1747 C CA . ALA A 1 210 ? -13.685 -2.415 7.403 1.00 94.94 210 ALA A CA 1
ATOM 1748 C C . ALA A 1 210 ? -13.206 -2.259 8.860 1.00 94.94 210 ALA A C 1
ATOM 1750 O O . ALA A 1 210 ? -13.934 -2.575 9.802 1.00 94.94 210 ALA A O 1
ATOM 1751 N N . LEU A 1 211 ? -11.990 -1.742 9.055 1.00 95.44 211 LEU A N 1
ATOM 1752 C CA . LEU A 1 211 ? -11.424 -1.437 10.364 1.00 95.44 211 LEU A CA 1
ATOM 1753 C C . LEU A 1 211 ? -12.174 -0.286 11.036 1.00 95.44 211 LEU A C 1
ATOM 1755 O O . LEU A 1 211 ? -12.516 -0.404 12.209 1.00 95.44 211 LEU A O 1
ATOM 1759 N N . TYR A 1 212 ? -12.467 0.784 10.295 1.00 93.31 212 TYR A N 1
ATOM 1760 C CA . TYR A 1 212 ? -13.320 1.875 10.759 1.00 93.31 212 TYR A CA 1
ATOM 1761 C C . TYR A 1 212 ? -14.677 1.338 11.234 1.00 93.31 212 TYR A C 1
ATOM 1763 O O . TYR A 1 212 ? -15.041 1.561 12.381 1.00 93.31 212 TYR A O 1
ATOM 1771 N N . GLU A 1 213 ? -15.380 0.550 10.418 1.00 93.31 213 GLU A N 1
ATOM 1772 C CA . GLU A 1 213 ? -16.692 -0.014 10.770 1.00 93.31 213 GLU A CA 1
ATOM 1773 C C . GLU A 1 213 ? -16.626 -0.965 11.975 1.00 93.31 213 GLU A C 1
ATOM 1775 O O . GLU A 1 213 ? -17.590 -1.118 12.727 1.00 93.31 213 GLU A O 1
ATOM 1780 N N . ALA A 1 214 ? -15.507 -1.668 12.160 1.00 95.19 214 ALA A N 1
ATOM 1781 C CA . ALA A 1 214 ? -15.295 -2.508 13.332 1.00 95.19 214 ALA A CA 1
ATOM 1782 C C . ALA A 1 214 ? -15.086 -1.672 14.602 1.00 95.19 214 ALA A C 1
ATOM 1784 O O . ALA A 1 214 ? -15.669 -1.997 15.635 1.00 95.19 214 ALA A O 1
ATOM 1785 N N . ILE A 1 215 ? -14.298 -0.597 14.520 1.00 94.69 215 ILE A N 1
ATOM 1786 C CA . ILE A 1 215 ? -14.066 0.321 15.639 1.00 94.69 215 ILE A CA 1
ATOM 1787 C C . ILE A 1 215 ? -15.329 1.126 15.955 1.00 94.69 215 ILE A C 1
ATOM 1789 O O . ILE A 1 215 ? -15.669 1.254 17.120 1.00 94.69 215 ILE A O 1
ATOM 1793 N N . ASP A 1 216 ? -16.070 1.609 14.958 1.00 92.44 216 ASP A N 1
ATOM 1794 C CA . ASP A 1 216 ? -17.327 2.340 15.161 1.00 92.44 216 ASP A CA 1
ATOM 1795 C C . ASP A 1 216 ? -18.364 1.468 15.886 1.00 92.44 216 ASP A C 1
ATOM 1797 O O . ASP A 1 216 ? -18.924 1.871 16.908 1.00 92.44 216 ASP A O 1
ATOM 1801 N N . ARG A 1 217 ? -18.522 0.206 15.459 1.00 92.31 217 ARG A N 1
ATOM 1802 C CA . ARG A 1 217 ? -19.352 -0.771 16.181 1.00 92.31 217 ARG A CA 1
ATOM 1803 C C . ARG A 1 217 ? -18.857 -1.010 17.606 1.00 92.31 217 ARG A C 1
ATOM 1805 O O . ARG A 1 217 ? -19.667 -1.166 18.519 1.00 92.31 217 ARG A O 1
ATOM 1812 N N . GLU A 1 218 ? -17.544 -1.051 17.810 1.00 92.38 218 GLU A N 1
ATOM 1813 C CA . GLU A 1 218 ? -16.951 -1.188 19.138 1.00 92.38 218 GLU A CA 1
ATOM 1814 C C . GLU A 1 218 ? -17.173 0.066 19.992 1.00 92.38 218 GLU A C 1
ATOM 1816 O O . GLU A 1 218 ? -17.507 -0.061 21.156 1.00 92.38 218 GLU A O 1
ATOM 1821 N N . LEU A 1 219 ? -17.100 1.277 19.470 1.00 90.88 219 LEU A N 1
ATOM 1822 C CA . LEU A 1 219 ? -17.194 2.473 20.307 1.00 90.88 219 LEU A CA 1
ATOM 1823 C C . LEU A 1 219 ? -18.626 2.953 20.526 1.00 90.88 219 LEU A C 1
ATOM 1825 O O . LEU A 1 219 ? -18.942 3.455 21.603 1.00 90.88 219 LEU A O 1
ATOM 1829 N N . TYR A 1 220 ? -19.500 2.794 19.534 1.00 89.94 220 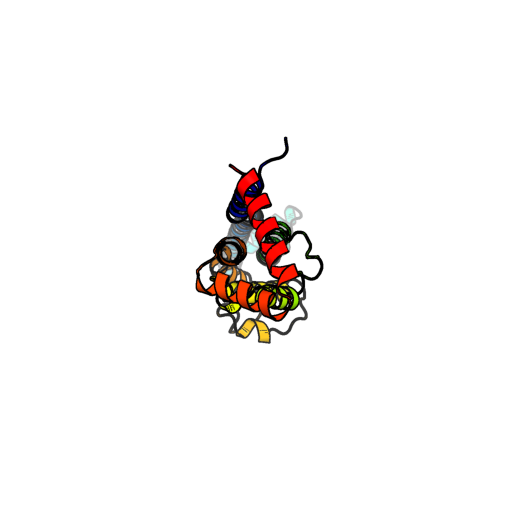TYR A N 1
ATOM 1830 C CA . TYR A 1 220 ? -20.774 3.511 19.505 1.00 89.94 220 TYR A CA 1
ATOM 1831 C C . TYR A 1 220 ? -22.003 2.605 19.488 1.00 89.94 220 TYR A C 1
ATOM 1833 O O . TYR A 1 220 ? -23.103 3.089 19.763 1.00 89.94 220 TYR A O 1
ATOM 1841 N N . HIS A 1 221 ? -21.860 1.306 19.194 1.00 89.50 221 HIS A N 1
ATOM 1842 C CA . HIS A 1 221 ? -22.999 0.387 19.115 1.00 89.50 221 HIS A CA 1
ATOM 1843 C C . HIS A 1 221 ? -23.104 -0.489 20.373 1.00 89.50 221 HIS A C 1
ATOM 1845 O O . HIS A 1 221 ? -22.354 -1.450 20.585 1.00 89.50 221 HIS A O 1
ATOM 1851 N N . PHE A 1 222 ? -24.095 -0.169 21.207 1.00 88.62 222 PHE A N 1
ATOM 1852 C CA . PHE A 1 222 ? -24.417 -0.886 22.439 1.00 88.62 222 PHE A CA 1
ATOM 1853 C C . PHE A 1 222 ? -25.742 -1.629 22.280 1.00 88.62 222 PHE A C 1
ATOM 1855 O O . PHE A 1 222 ? -26.817 -1.053 22.412 1.00 88.62 222 PHE A O 1
ATOM 1862 N N . ASN A 1 223 ? -25.669 -2.928 21.985 1.00 88.38 223 ASN A N 1
ATOM 1863 C CA . ASN A 1 223 ? -26.842 -3.798 22.039 1.00 88.38 223 ASN A CA 1
ATOM 1864 C C . ASN A 1 223 ? -27.082 -4.304 23.471 1.00 88.38 223 ASN A C 1
ATOM 1866 O O . ASN A 1 223 ? -26.200 -4.223 24.329 1.00 88.38 223 ASN A O 1
ATOM 1870 N N . GLN A 1 224 ? -28.262 -4.876 23.712 1.00 91.38 224 GLN A N 1
ATOM 1871 C CA . GLN A 1 224 ? -28.657 -5.368 25.034 1.00 91.38 224 GLN A CA 1
ATOM 1872 C C . GLN A 1 224 ? -27.631 -6.343 25.635 1.00 91.38 224 GLN A C 1
ATOM 1874 O O . GLN A 1 224 ? -27.232 -6.193 26.785 1.00 91.38 224 GLN A O 1
ATOM 1879 N N . VAL A 1 225 ? -27.131 -7.293 24.837 1.00 91.12 225 VAL A N 1
ATOM 1880 C CA . VAL A 1 225 ? -26.133 -8.284 25.277 1.00 91.12 225 VAL A CA 1
ATOM 1881 C C . VAL A 1 225 ? -24.851 -7.607 25.767 1.00 91.12 225 VAL A C 1
ATOM 1883 O O . VAL A 1 225 ? -24.289 -7.982 26.797 1.00 91.12 225 VAL A O 1
ATOM 1886 N N . ARG A 1 226 ? -24.385 -6.583 25.049 1.00 89.62 226 ARG A N 1
ATOM 1887 C CA . ARG A 1 226 ? -23.188 -5.826 25.406 1.00 89.62 226 ARG A CA 1
ATOM 1888 C C . ARG A 1 226 ? -23.401 -4.983 26.659 1.00 89.62 226 ARG A C 1
ATOM 1890 O O . ARG A 1 226 ? -22.536 -4.991 27.533 1.00 89.62 226 ARG A O 1
ATOM 1897 N N . ILE A 1 227 ? -24.542 -4.302 26.757 1.00 91.75 227 ILE A N 1
ATOM 1898 C CA . ILE A 1 227 ? -24.927 -3.521 27.940 1.00 91.75 227 ILE A CA 1
ATOM 1899 C C . ILE A 1 227 ? -24.948 -4.430 29.172 1.00 91.75 227 ILE A C 1
ATOM 1901 O O . ILE A 1 227 ? -24.312 -4.125 30.179 1.00 91.75 227 ILE A O 1
ATOM 1905 N N . GLU A 1 228 ? -25.590 -5.594 29.073 1.00 93.06 228 GLU A N 1
ATOM 1906 C CA . GLU A 1 228 ? -25.640 -6.572 30.160 1.00 93.06 228 GLU A CA 1
ATOM 1907 C C . GLU A 1 228 ? -24.260 -7.109 30.534 1.00 93.06 228 GLU A C 1
ATOM 1909 O O . GLU A 1 228 ? -23.959 -7.260 31.717 1.00 93.06 228 GLU A O 1
ATOM 1914 N N . SER A 1 229 ? -23.404 -7.394 29.551 1.00 91.06 229 SER A N 1
ATOM 1915 C CA . SER A 1 229 ? -22.035 -7.849 29.804 1.00 91.06 229 SER A CA 1
ATOM 1916 C C . SER A 1 229 ? -21.219 -6.799 30.564 1.00 91.06 229 SER A C 1
ATOM 1918 O O . SER A 1 229 ? -20.490 -7.142 31.498 1.00 91.06 229 SER A O 1
ATOM 1920 N N . LEU A 1 230 ? -21.344 -5.522 30.194 1.00 90.50 230 LEU A N 1
ATOM 1921 C CA . LEU A 1 230 ? -20.684 -4.414 30.888 1.00 90.50 230 LEU A CA 1
ATOM 1922 C C . LEU A 1 230 ? -21.226 -4.252 32.309 1.00 90.50 230 LEU A C 1
ATOM 1924 O O . LEU A 1 230 ? -20.443 -4.196 33.258 1.00 90.50 230 LEU A O 1
ATOM 1928 N N . ALA A 1 231 ? -22.550 -4.266 32.470 1.00 91.75 231 ALA A N 1
ATOM 1929 C CA . ALA A 1 231 ? -23.196 -4.173 33.774 1.00 91.75 231 ALA A CA 1
ATOM 1930 C C . ALA A 1 231 ? -22.768 -5.321 34.701 1.00 91.75 231 ALA A C 1
ATOM 1932 O O . ALA A 1 231 ? -22.344 -5.074 35.829 1.00 91.75 231 ALA A O 1
ATOM 1933 N N . LYS A 1 232 ? -22.779 -6.571 34.216 1.00 92.81 232 LYS A N 1
ATOM 1934 C CA . LYS A 1 232 ? -22.298 -7.744 34.969 1.00 92.81 232 LYS A CA 1
ATOM 1935 C C . LYS A 1 232 ? -20.836 -7.584 35.382 1.00 92.81 232 LYS A C 1
ATOM 1937 O O . LYS A 1 232 ? -20.494 -7.827 36.534 1.00 92.81 232 LYS A O 1
ATOM 1942 N N . SER A 1 233 ? -19.982 -7.138 34.461 1.00 91.81 233 SER A N 1
ATOM 1943 C CA . SER A 1 233 ? -18.563 -6.898 34.736 1.00 91.81 233 SER A CA 1
ATOM 1944 C C . SER A 1 233 ? -18.337 -5.849 35.832 1.00 91.81 233 SER A C 1
ATOM 1946 O O . SER A 1 233 ? -17.414 -5.993 36.636 1.00 91.81 233 SER A O 1
ATOM 1948 N N . LEU A 1 234 ? -19.151 -4.792 35.872 1.00 91.44 234 LEU A N 1
ATOM 1949 C CA . LEU A 1 234 ? -19.073 -3.750 36.898 1.00 91.44 234 LEU A CA 1
ATOM 1950 C C . LEU A 1 234 ? -19.625 -4.236 38.243 1.00 91.44 234 LEU A C 1
ATOM 1952 O O . LEU A 1 234 ? -18.948 -4.083 39.256 1.00 91.44 234 LEU A O 1
ATOM 1956 N N . ILE A 1 235 ? -20.787 -4.896 38.254 1.00 91.31 235 ILE A N 1
ATOM 1957 C CA . ILE A 1 235 ? -21.433 -5.408 39.477 1.00 91.31 235 ILE A CA 1
ATOM 1958 C C . ILE A 1 235 ? -20.554 -6.435 40.201 1.00 91.31 235 ILE A C 1
ATOM 1960 O O . ILE A 1 235 ? -20.540 -6.467 41.424 1.00 91.31 235 ILE A O 1
ATOM 1964 N N . LEU A 1 236 ? -19.764 -7.236 39.478 1.00 92.88 236 LEU A N 1
ATOM 1965 C CA . LEU A 1 236 ? -18.815 -8.171 40.100 1.00 92.88 236 LEU A CA 1
ATOM 1966 C C . LEU A 1 236 ? -17.677 -7.483 40.876 1.00 92.88 236 LEU A C 1
ATOM 1968 O O . LEU A 1 236 ? -16.993 -8.141 41.655 1.00 92.88 236 LEU A O 1
ATOM 1972 N N . ARG A 1 237 ? -17.436 -6.189 40.639 1.00 93.50 237 ARG A N 1
ATOM 1973 C CA . ARG A 1 237 ? -16.319 -5.418 41.213 1.00 93.50 237 ARG A CA 1
ATOM 1974 C C . ARG A 1 237 ? -16.776 -4.254 42.093 1.00 93.50 237 ARG A C 1
ATOM 1976 O O . ARG A 1 237 ? -15.941 -3.636 42.746 1.00 93.50 237 ARG A O 1
ATOM 1983 N N . MET A 1 238 ? -18.067 -3.940 42.085 1.00 94.88 238 MET A N 1
ATOM 1984 C CA . MET A 1 238 ? -18.664 -2.840 42.833 1.00 94.88 238 MET A CA 1
ATOM 1985 C C . MET A 1 238 ? -19.532 -3.385 43.961 1.00 94.88 238 MET A C 1
ATOM 1987 O O . MET A 1 238 ? -20.325 -4.301 43.759 1.00 94.88 238 MET A O 1
ATOM 1991 N N . ASP A 1 239 ? -19.430 -2.777 45.140 1.00 95.12 239 ASP A N 1
ATOM 1992 C CA . ASP A 1 239 ? -20.452 -2.952 46.163 1.00 95.12 239 ASP A CA 1
ATOM 1993 C C . ASP A 1 239 ? -21.734 -2.174 45.804 1.00 95.12 239 ASP A C 1
ATOM 1995 O O . ASP A 1 239 ? -21.809 -1.413 44.831 1.00 95.12 239 ASP A O 1
ATOM 1999 N N . LYS A 1 240 ? -22.781 -2.384 46.604 1.00 93.56 240 LYS A N 1
ATOM 2000 C CA . LYS A 1 240 ? -24.104 -1.802 46.363 1.00 93.56 240 LYS A CA 1
ATOM 2001 C C . LYS A 1 240 ? -24.107 -0.269 46.440 1.00 93.56 240 LYS A C 1
ATOM 2003 O O . LYS A 1 240 ? -24.871 0.365 45.712 1.00 93.56 240 LYS A O 1
ATOM 2008 N N . GLU A 1 241 ? -23.292 0.327 47.309 1.00 95.00 241 GLU A N 1
ATOM 2009 C CA . GLU A 1 241 ? -23.230 1.783 47.471 1.00 95.00 241 GLU A CA 1
ATOM 2010 C C . GLU A 1 241 ? -22.516 2.436 46.284 1.00 95.00 241 GLU A C 1
ATOM 2012 O O . GLU A 1 241 ? -23.031 3.393 45.700 1.00 95.00 241 GLU A O 1
ATOM 2017 N N . ALA A 1 242 ? -21.382 1.869 45.863 1.00 94.19 242 ALA A N 1
ATOM 2018 C CA . ALA A 1 242 ? -20.642 2.295 44.684 1.00 94.19 242 ALA A CA 1
ATOM 2019 C C . ALA A 1 242 ? -21.489 2.176 43.409 1.00 94.19 242 ALA A C 1
ATOM 2021 O O . ALA A 1 242 ? -21.526 3.113 42.610 1.00 94.19 242 ALA A O 1
ATOM 2022 N N . ALA A 1 243 ? -22.224 1.069 43.248 1.00 92.62 243 ALA A N 1
ATOM 2023 C CA . ALA A 1 243 ? -23.125 0.870 42.114 1.00 92.62 243 ALA A CA 1
ATOM 2024 C C . ALA A 1 243 ? -24.243 1.928 42.068 1.00 92.62 243 ALA A C 1
ATOM 2026 O O . ALA A 1 243 ? -24.535 2.477 41.004 1.00 92.62 243 ALA A O 1
ATOM 2027 N N . LYS A 1 244 ? -24.835 2.271 43.221 1.00 93.31 244 LYS A N 1
ATOM 2028 C CA . LYS A 1 244 ? -25.853 3.328 43.308 1.00 93.31 244 LYS A CA 1
ATOM 2029 C C . LYS A 1 244 ? -25.277 4.693 42.923 1.00 93.31 244 LYS A C 1
ATOM 2031 O O . LYS A 1 244 ? -25.861 5.391 42.099 1.00 93.31 244 LYS A O 1
ATOM 2036 N N . LYS A 1 245 ? -24.103 5.043 43.461 1.00 93.75 245 LYS A N 1
ATOM 2037 C CA . LYS A 1 245 ? -23.410 6.298 43.135 1.00 93.75 245 LYS A CA 1
ATOM 2038 C C . LYS A 1 245 ? -23.057 6.387 41.648 1.00 93.75 245 LYS A C 1
ATOM 2040 O O . LYS A 1 245 ? -23.183 7.459 41.058 1.00 93.75 245 LYS A O 1
ATOM 2045 N N . PHE A 1 246 ? -22.632 5.278 41.040 1.00 91.88 246 PHE A N 1
ATOM 2046 C CA . PHE A 1 246 ? -22.374 5.195 39.602 1.00 91.88 246 PHE A CA 1
ATOM 2047 C C . PHE A 1 246 ? -23.638 5.489 38.786 1.00 91.88 246 PHE A C 1
ATOM 2049 O O . PHE A 1 246 ? -23.588 6.355 37.919 1.00 91.88 246 PHE A O 1
ATOM 2056 N N . SER A 1 247 ? -24.768 4.845 39.109 1.00 91.69 247 SER A N 1
ATOM 2057 C CA . SER A 1 247 ? -26.057 5.089 38.438 1.00 91.69 247 SER A CA 1
ATOM 2058 C C . SER A 1 247 ? -26.478 6.556 38.527 1.00 91.69 247 SER A C 1
ATOM 2060 O O . SER A 1 247 ? -26.746 7.178 37.508 1.00 91.69 247 SER A O 1
ATOM 2062 N N . GLU A 1 248 ? -26.447 7.147 39.725 1.00 92.44 248 GLU A N 1
ATOM 2063 C CA . GLU A 1 248 ? -26.810 8.559 39.921 1.00 92.44 248 GLU A CA 1
ATOM 2064 C C . GLU A 1 248 ? -25.880 9.518 39.163 1.00 92.44 248 GLU A C 1
ATOM 2066 O O . GLU A 1 248 ? -26.302 10.582 38.713 1.00 92.44 248 GLU A O 1
ATOM 2071 N N . THR A 1 249 ? -24.596 9.170 39.049 1.00 91.62 249 THR A N 1
ATOM 2072 C CA . THR A 1 249 ? -23.616 9.976 38.308 1.00 91.62 249 THR A CA 1
ATOM 2073 C C . THR A 1 249 ? -23.860 9.870 36.807 1.00 91.62 249 THR A C 1
ATOM 2075 O O . THR A 1 249 ? -23.827 10.884 36.116 1.00 91.62 249 THR A O 1
ATOM 2078 N N . PHE A 1 250 ? -24.141 8.662 36.316 1.00 88.88 250 PHE A N 1
ATOM 2079 C CA . PHE A 1 250 ? -24.478 8.403 34.922 1.00 88.88 250 PHE A CA 1
ATOM 2080 C C . PHE A 1 250 ? -25.735 9.175 34.503 1.00 88.88 250 PHE A C 1
ATOM 2082 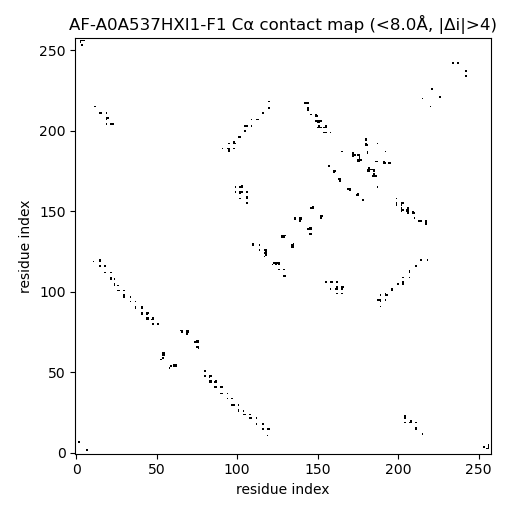O O . PHE A 1 250 ? -25.695 9.907 33.517 1.00 88.88 250 PHE A O 1
ATOM 2089 N N . ASP A 1 251 ? -26.805 9.099 35.302 1.00 87.25 251 ASP A N 1
ATOM 2090 C CA . ASP A 1 251 ? -28.063 9.805 35.034 1.00 87.25 251 ASP A CA 1
ATOM 2091 C C . ASP A 1 251 ? -27.864 11.322 34.989 1.00 87.25 251 ASP A C 1
ATOM 2093 O O . ASP A 1 251 ? -28.384 11.984 34.096 1.00 87.25 251 ASP A O 1
ATOM 2097 N N . LYS A 1 252 ? -27.062 11.883 35.906 1.00 87.38 252 LYS A N 1
ATOM 2098 C CA . LYS A 1 252 ? -26.722 13.314 35.881 1.00 87.38 252 LYS A CA 1
ATOM 2099 C C . LYS A 1 252 ? -26.002 13.690 34.592 1.00 87.38 252 LYS A C 1
ATOM 2101 O O . LYS A 1 252 ? -26.416 14.634 33.933 1.00 87.38 252 LYS A O 1
ATOM 2106 N N . LEU A 1 253 ? -24.946 12.961 34.229 1.00 84.50 253 LEU A N 1
ATOM 2107 C CA . LEU A 1 253 ? -24.165 13.260 33.025 1.00 84.50 253 LEU A CA 1
ATOM 2108 C C . LEU A 1 253 ? -25.012 13.179 31.749 1.00 84.50 253 LEU A C 1
ATOM 2110 O O . LEU A 1 253 ? -24.771 13.950 30.832 1.00 84.50 253 LEU A O 1
ATOM 2114 N N . TYR A 1 254 ? -26.015 12.299 31.714 1.00 77.31 254 TYR A N 1
ATOM 2115 C CA . TYR A 1 254 ? -26.912 12.157 30.568 1.00 77.31 254 TYR A CA 1
ATOM 2116 C C . TYR A 1 254 ? -28.050 13.196 30.550 1.00 77.31 254 TYR A C 1
ATOM 2118 O O . TYR A 1 254 ? -28.462 13.644 29.488 1.00 77.31 254 TYR A O 1
ATOM 2126 N N . GLN A 1 255 ? -28.573 13.604 31.714 1.00 69.38 255 GLN A N 1
ATOM 2127 C CA . GLN A 1 255 ? -29.669 14.582 31.813 1.00 69.38 255 GLN A CA 1
ATOM 2128 C C . GLN A 1 255 ? -29.234 16.033 31.572 1.00 69.38 255 GLN A C 1
ATOM 2130 O O . GLN A 1 255 ? -30.073 16.846 31.206 1.00 69.38 255 GLN A O 1
ATOM 2135 N N . PHE A 1 256 ? -27.957 16.372 31.770 1.00 54.94 256 PHE A N 1
ATOM 2136 C CA . PHE A 1 256 ? -27.430 17.712 31.468 1.00 54.94 256 PHE A CA 1
ATOM 2137 C C . PHE A 1 256 ? -27.221 17.977 29.962 1.00 54.94 256 PHE A C 1
ATOM 2139 O O . PHE A 1 256 ? -26.876 19.099 29.597 1.00 54.94 256 PHE A O 1
ATOM 2146 N N . ASP A 1 257 ? -27.447 16.976 29.108 1.00 49.59 257 ASP A N 1
ATOM 2147 C CA . ASP A 1 257 ? -27.289 17.049 27.649 1.00 49.59 257 ASP A CA 1
ATOM 2148 C C . ASP A 1 257 ? -28.624 17.251 26.883 1.00 49.59 257 ASP A C 1
ATOM 2150 O O . ASP A 1 257 ? -28.636 17.226 25.648 1.00 49.59 257 ASP A O 1
ATOM 2154 N N . HIS A 1 258 ? -29.745 17.466 27.589 1.00 42.91 258 HIS A N 1
ATOM 2155 C CA . HIS A 1 258 ? -31.062 17.833 27.035 1.00 42.91 258 HIS A CA 1
ATOM 2156 C C . HIS A 1 258 ? -31.538 19.186 27.570 1.00 42.91 258 HIS A C 1
ATOM 2158 O O . HIS A 1 258 ? -32.134 19.941 26.768 1.00 42.91 258 HIS A O 1
#

Secondary structure (DSSP, 8-state):
----HHHHHHHHHHHHHHHTT----SHHHHHHHHHHHHHHHHHHHHHHHHHHHHHHHH-HHHHHHHHHHHHHTT--HHHHHHHHHHHHHHHHHHHHHHHHHHHHHHHHHHHHHHHHHHHHH-TTS-GGGGGSHHHHHHHHHHTT--GGGSTTHHHHHHHHHHHHHHH-TTS-GGGGGGSGGGTTT----HHHHHHHHHHHTTHHHHHHHHHHHHHHHHHH---HHHHHHHHHHHHTT--HHHHHHHHHHHHHHHHTT-